Protein AF-A0A5C7LN94-F1 (afdb_monomer_lite)

pLDDT: mean 70.93, std 24.3, range [30.11, 98.56]

Structure (mmCIF, N/CA/C/O backbone):
data_AF-A0A5C7LN94-F1
#
_entry.id   AF-A0A5C7LN94-F1
#
loop_
_atom_site.group_PDB
_atom_site.id
_atom_site.type_symbol
_atom_site.label_atom_id
_atom_site.label_alt_id
_atom_site.label_comp_id
_atom_site.label_asym_id
_atom_site.label_entity_id
_atom_site.label_seq_id
_atom_site.pdbx_PDB_ins_code
_atom_site.Cartn_x
_atom_site.Cartn_y
_atom_site.Cartn_z
_atom_site.occupancy
_atom_site.B_iso_or_equiv
_atom_site.auth_seq_id
_atom_site.auth_comp_id
_atom_site.auth_asym_id
_atom_site.auth_atom_id
_atom_site.pdbx_PDB_model_num
ATOM 1 N N . MET A 1 1 ? -50.371 27.915 -12.290 1.00 46.72 1 MET A N 1
ATOM 2 C CA . MET A 1 1 ? -49.199 27.908 -13.193 1.00 46.72 1 MET A CA 1
ATOM 3 C C . MET A 1 1 ? -49.426 26.823 -14.230 1.00 46.72 1 MET A C 1
ATOM 5 O O . MET A 1 1 ? -49.657 25.684 -13.849 1.00 46.72 1 MET A O 1
ATOM 9 N N . ARG A 1 2 ? -49.561 27.209 -15.504 1.00 43.16 2 ARG A N 1
ATOM 10 C CA . ARG A 1 2 ? -50.061 26.348 -16.588 1.00 43.16 2 ARG A CA 1
ATOM 11 C C . ARG A 1 2 ? -48.926 25.529 -17.209 1.00 43.16 2 ARG A C 1
ATOM 13 O O . ARG A 1 2 ? -47.846 26.056 -17.445 1.00 43.16 2 ARG A O 1
ATOM 20 N N . SER A 1 3 ? -49.229 24.259 -17.457 1.00 49.78 3 SER A N 1
ATOM 21 C CA . SER A 1 3 ? -48.393 23.251 -18.109 1.00 49.78 3 SER A CA 1
ATOM 22 C C . SER A 1 3 ? -48.260 23.532 -19.612 1.00 49.78 3 SER A C 1
ATOM 24 O O . SER A 1 3 ? -49.275 23.689 -20.292 1.00 49.78 3 SER A O 1
ATOM 26 N N . SER A 1 4 ? -47.030 23.603 -20.126 1.00 57.22 4 SER A N 1
ATOM 27 C CA . SER A 1 4 ? -46.724 23.707 -21.559 1.00 57.22 4 SER A CA 1
ATOM 28 C C . SER A 1 4 ? -46.363 22.324 -22.111 1.00 57.22 4 SER A C 1
ATOM 30 O O . SER A 1 4 ? -45.264 21.819 -21.874 1.00 57.22 4 SER A O 1
ATOM 32 N N . GLY A 1 5 ? -47.296 21.699 -22.829 1.00 53.19 5 GLY A N 1
ATOM 33 C CA . GLY A 1 5 ? -47.053 20.458 -23.561 1.00 53.19 5 GLY A CA 1
ATOM 34 C C . GLY A 1 5 ? -46.251 20.729 -24.833 1.00 53.19 5 GLY A C 1
ATOM 35 O O . GLY A 1 5 ? -46.666 21.528 -25.666 1.00 53.19 5 GLY A O 1
ATOM 36 N N . ALA A 1 6 ? -45.103 20.068 -24.978 1.00 59.53 6 ALA A N 1
ATOM 37 C CA . ALA A 1 6 ? -44.321 20.072 -26.208 1.00 59.53 6 ALA A CA 1
ATOM 38 C C . ALA A 1 6 ? -44.832 18.964 -27.143 1.00 59.53 6 ALA A C 1
ATOM 40 O O . ALA A 1 6 ? -44.670 17.772 -26.863 1.00 59.53 6 ALA A O 1
ATOM 41 N N . GLU A 1 7 ? -45.454 19.354 -28.254 1.00 61.50 7 GLU A N 1
ATOM 42 C CA . GLU A 1 7 ? -45.831 18.444 -29.334 1.00 61.50 7 GLU A CA 1
ATOM 43 C C . GLU A 1 7 ? -44.577 17.899 -30.034 1.00 61.50 7 GLU A C 1
ATOM 45 O O . GLU A 1 7 ? -43.758 18.641 -30.578 1.00 61.50 7 GLU A O 1
ATOM 50 N N . ARG A 1 8 ? -44.414 16.570 -30.027 1.00 63.66 8 ARG A N 1
ATOM 51 C CA . ARG A 1 8 ? -43.359 15.883 -30.783 1.00 63.66 8 ARG A CA 1
ATOM 52 C C . ARG A 1 8 ? -43.741 15.820 -32.258 1.00 63.66 8 ARG A C 1
ATOM 54 O O . ARG A 1 8 ? -44.623 15.053 -32.645 1.00 63.66 8 ARG A O 1
ATOM 61 N N . PHE A 1 9 ? -43.018 16.580 -33.071 1.00 72.38 9 PHE A N 1
ATOM 62 C CA . PHE A 1 9 ? -43.106 16.550 -34.526 1.00 72.38 9 PHE A CA 1
ATOM 63 C C . PHE A 1 9 ? -42.707 15.160 -35.049 1.00 72.38 9 PHE A C 1
ATOM 65 O O . PHE A 1 9 ? -41.591 14.691 -34.818 1.00 72.38 9 PHE A O 1
ATOM 72 N N . LYS A 1 10 ? -43.632 14.461 -35.716 1.00 80.12 10 LYS A N 1
ATOM 73 C CA . LYS A 1 10 ? -43.345 13.178 -36.370 1.00 80.12 10 LYS A CA 1
ATOM 74 C C . LYS A 1 10 ? -42.853 13.460 -37.794 1.00 80.12 10 LYS A C 1
ATOM 76 O O . LYS A 1 10 ? -43.585 14.111 -38.536 1.00 80.12 10 LYS A O 1
ATOM 81 N N . PRO A 1 11 ? -41.676 12.951 -38.202 1.00 77.31 11 PRO A N 1
ATOM 82 C CA . PRO A 1 11 ? -41.160 13.174 -39.547 1.00 77.31 11 PRO A CA 1
ATOM 83 C C . PRO A 1 11 ? -42.093 12.570 -40.596 1.00 77.31 11 PRO A C 1
ATOM 85 O O . PRO A 1 11 ? -42.723 11.513 -40.385 1.00 77.31 11 PRO A O 1
ATOM 88 N N . SER A 1 12 ? -42.169 13.267 -41.726 1.00 83.62 12 SER A N 1
ATOM 89 C CA . SER A 1 12 ? -43.050 12.930 -42.839 1.00 83.62 12 SER A CA 1
ATOM 90 C C . SER A 1 12 ? -42.642 11.600 -43.486 1.00 83.62 12 SER A C 1
ATOM 92 O O . SER A 1 12 ? -41.504 11.137 -43.371 1.00 83.62 12 SER A O 1
ATOM 94 N N . ILE A 1 13 ? -43.579 10.952 -44.184 1.00 77.81 13 ILE A N 1
ATOM 95 C CA . ILE A 1 13 ? -43.319 9.684 -44.892 1.00 77.81 13 ILE A CA 1
ATOM 96 C C . ILE A 1 13 ? -42.185 9.840 -45.924 1.00 77.81 13 ILE A C 1
ATOM 98 O O . ILE A 1 13 ? -41.387 8.918 -46.097 1.00 77.81 13 ILE A O 1
ATOM 102 N N . GLY A 1 14 ? -42.057 11.018 -46.546 1.00 83.06 14 GLY A N 1
ATOM 103 C CA . GLY A 1 14 ? -40.981 11.315 -47.494 1.00 83.06 14 GLY A CA 1
ATOM 104 C C . GLY A 1 14 ? -39.588 11.329 -46.855 1.00 83.06 14 GLY A C 1
ATOM 105 O O . GLY A 1 14 ? -38.639 10.809 -47.441 1.00 83.06 14 GLY A O 1
ATOM 106 N N . GLU A 1 15 ? -39.460 11.847 -45.630 1.00 76.31 15 GLU A N 1
ATOM 107 C CA . GLU A 1 15 ? -38.181 11.871 -44.899 1.00 76.31 15 GLU A CA 1
ATOM 108 C C . GLU A 1 15 ? -37.739 10.477 -44.455 1.00 76.31 15 GLU A C 1
ATOM 110 O O . GLU A 1 15 ? -36.555 10.146 -44.552 1.00 76.31 15 GLU A O 1
ATOM 115 N N . ARG A 1 16 ? -38.685 9.613 -44.063 1.00 76.44 16 ARG A N 1
ATOM 116 C CA . ARG A 1 16 ? -38.368 8.221 -43.700 1.00 76.44 16 ARG A CA 1
ATOM 117 C C . ARG A 1 16 ? -37.864 7.408 -44.890 1.00 76.44 16 ARG A C 1
ATOM 119 O O . ARG A 1 16 ? -36.975 6.573 -44.732 1.00 76.44 16 ARG A O 1
ATOM 126 N N . LEU A 1 17 ? -38.398 7.658 -46.086 1.00 76.56 17 LEU A N 1
ATOM 127 C CA . LEU A 1 17 ? -37.967 6.955 -47.296 1.00 76.56 17 LEU A CA 1
ATOM 128 C C . LEU A 1 17 ? -36.568 7.388 -47.755 1.00 76.56 17 LEU A C 1
ATOM 130 O O . LEU A 1 17 ? -35.803 6.544 -48.224 1.00 76.56 17 LEU A O 1
ATOM 134 N N . ARG A 1 18 ? -36.187 8.659 -47.556 1.00 74.56 18 ARG A N 1
ATOM 135 C CA . ARG A 1 18 ? -34.817 9.123 -47.838 1.00 74.56 18 ARG A CA 1
ATOM 136 C C . ARG A 1 18 ? -33.788 8.494 -46.897 1.00 74.56 18 ARG A C 1
ATOM 138 O O . ARG A 1 18 ? -32.809 7.941 -47.397 1.00 74.56 18 ARG A O 1
ATOM 145 N N . GLN A 1 19 ? -34.054 8.464 -45.588 1.00 74.69 19 GLN A N 1
ATOM 146 C CA . GLN A 1 19 ? -33.155 7.834 -44.604 1.00 74.69 19 GLN A CA 1
ATOM 147 C C . GLN A 1 19 ? -32.944 6.333 -44.870 1.00 74.69 19 GLN A C 1
ATOM 149 O O . GLN A 1 19 ? -31.823 5.839 -44.795 1.00 74.69 19 GLN A O 1
ATOM 154 N N . SER A 1 20 ? -33.985 5.606 -45.295 1.00 70.50 20 SER A N 1
ATOM 155 C CA . SER A 1 20 ? -33.859 4.174 -45.613 1.00 70.50 20 SER A CA 1
ATOM 156 C C . SER A 1 20 ? -32.981 3.882 -46.843 1.00 70.50 20 SER A C 1
ATOM 158 O O . SER A 1 20 ? -32.392 2.800 -46.940 1.00 70.50 20 SER A O 1
ATOM 160 N N . SER A 1 21 ? -32.876 4.824 -47.786 1.00 70.50 21 SER A N 1
ATOM 161 C CA . SER A 1 21 ? -32.065 4.642 -48.997 1.00 70.50 21 SER A CA 1
ATOM 162 C C . SER A 1 21 ? -30.563 4.837 -48.751 1.00 70.50 21 SER A C 1
ATOM 164 O O . SER A 1 21 ? -29.752 4.164 -49.393 1.00 70.50 21 SER A O 1
ATOM 166 N N . GLU A 1 22 ? -30.189 5.684 -47.787 1.00 71.06 22 GLU A N 1
ATOM 167 C CA . GLU A 1 22 ? -28.787 5.910 -47.414 1.00 71.06 22 GLU A CA 1
ATOM 168 C C . GLU A 1 22 ? -28.226 4.751 -46.579 1.00 71.06 22 GLU A C 1
ATOM 170 O O . GLU A 1 22 ? -27.127 4.267 -46.861 1.00 71.06 22 GLU A O 1
ATOM 175 N N . ASP A 1 23 ? -29.022 4.189 -45.664 1.00 65.94 23 ASP A N 1
ATOM 176 C CA . ASP A 1 23 ? -28.606 3.041 -44.842 1.00 65.94 23 ASP A CA 1
ATOM 177 C C . ASP A 1 23 ? -28.318 1.772 -45.664 1.00 65.94 23 ASP A C 1
ATOM 179 O O . ASP A 1 23 ? -27.468 0.952 -45.299 1.00 65.94 23 ASP A O 1
ATOM 183 N N . LYS A 1 24 ? -28.975 1.603 -46.820 1.00 64.69 24 LYS A N 1
ATOM 184 C CA . LYS A 1 24 ? -28.704 0.474 -47.724 1.00 64.69 24 LYS A CA 1
ATOM 185 C C . LYS A 1 24 ? -27.389 0.611 -48.494 1.00 64.69 24 LYS A C 1
ATOM 187 O O . LYS A 1 24 ? -26.825 -0.416 -48.867 1.00 64.69 24 LYS A O 1
ATOM 192 N N . LYS A 1 25 ? -26.861 1.825 -48.698 1.00 66.19 25 LYS A N 1
ATOM 193 C CA . LYS A 1 25 ? -25.550 2.024 -49.348 1.00 66.19 25 LYS A CA 1
ATOM 194 C C . LYS A 1 25 ? -24.371 1.691 -48.428 1.00 66.19 25 LYS A C 1
ATOM 196 O O . LYS A 1 25 ? -23.327 1.284 -48.925 1.00 66.19 25 LYS A O 1
ATOM 201 N N . LEU A 1 26 ? -24.542 1.783 -47.108 1.00 60.44 26 LEU A N 1
ATOM 202 C CA . LEU A 1 26 ? -23.481 1.502 -46.131 1.00 60.44 26 LEU A CA 1
ATOM 203 C C . LEU A 1 26 ? -23.303 0.007 -45.801 1.00 60.44 26 LEU A C 1
ATOM 205 O O . LEU A 1 26 ? -22.263 -0.382 -45.277 1.00 60.44 26 LEU A O 1
ATOM 209 N N . ARG A 1 27 ? -24.265 -0.863 -46.142 1.00 57.00 27 ARG A N 1
ATOM 210 C CA . ARG A 1 27 ? -24.206 -2.318 -45.869 1.00 57.00 27 ARG A CA 1
ATOM 211 C C . ARG A 1 27 ? -23.702 -3.167 -47.046 1.00 57.00 27 ARG A C 1
ATOM 213 O O . ARG A 1 27 ? -24.072 -4.333 -47.184 1.00 57.00 27 ARG A O 1
ATOM 220 N N . GLY A 1 28 ? -22.842 -2.602 -47.890 1.00 45.75 28 GLY A N 1
ATOM 221 C CA . GLY A 1 28 ? -22.163 -3.338 -48.955 1.00 45.75 28 GLY A CA 1
ATOM 222 C C . GLY A 1 28 ? -21.176 -4.385 -48.416 1.00 45.75 28 GLY A C 1
ATOM 223 O O . GLY A 1 28 ? -20.168 -4.045 -47.810 1.00 45.75 28 GLY A O 1
ATOM 224 N N . SER A 1 29 ? -21.464 -5.661 -48.692 1.00 56.50 29 SER A N 1
ATOM 225 C CA . SER A 1 29 ? -20.524 -6.793 -48.795 1.00 56.50 29 SER A CA 1
ATOM 226 C C . SER A 1 29 ? -19.520 -7.038 -47.656 1.00 56.50 29 SER A C 1
ATOM 228 O O . SER A 1 29 ? -18.319 -6.824 -47.800 1.00 56.50 29 SER A O 1
ATOM 230 N N . ARG A 1 30 ? -19.972 -7.715 -46.594 1.00 49.22 30 ARG A N 1
ATOM 231 C CA . ARG A 1 30 ? -19.133 -8.687 -45.865 1.00 49.22 30 ARG A CA 1
ATOM 232 C C . ARG A 1 30 ? -19.767 -10.073 -45.970 1.00 49.22 30 ARG A C 1
ATOM 234 O O . ARG A 1 30 ? -20.621 -10.438 -45.171 1.00 49.22 30 ARG A O 1
ATOM 241 N N . ARG A 1 31 ? -19.369 -10.843 -46.988 1.00 58.38 31 ARG A N 1
ATOM 242 C CA . ARG A 1 31 ? -19.582 -12.300 -46.999 1.00 58.38 31 ARG A CA 1
ATOM 243 C C . ARG A 1 31 ? -18.531 -12.935 -46.078 1.00 58.38 31 ARG A C 1
ATOM 245 O O . ARG A 1 31 ? -17.348 -12.680 -46.303 1.00 58.38 31 ARG A O 1
ATOM 252 N N . PRO A 1 32 ? -18.913 -13.743 -45.076 1.00 49.62 32 PRO A N 1
ATOM 253 C CA . PRO A 1 32 ? -17.945 -14.461 -44.256 1.00 49.62 32 PRO A CA 1
ATOM 254 C C . PRO A 1 32 ? -17.255 -15.538 -45.106 1.00 49.62 32 PRO A C 1
ATOM 256 O O . PRO A 1 32 ? -17.918 -16.348 -45.761 1.00 49.62 32 PRO A O 1
ATOM 259 N N . LYS A 1 33 ? -15.918 -15.525 -45.135 1.00 53.62 33 LYS A N 1
ATOM 260 C CA . LYS A 1 33 ? -15.123 -16.620 -45.705 1.00 53.62 33 LYS A CA 1
ATOM 261 C C . LYS A 1 33 ? -15.314 -17.851 -44.812 1.00 53.62 33 LYS A C 1
ATOM 263 O O . LYS A 1 33 ? -15.130 -17.763 -43.606 1.00 53.62 33 LYS A O 1
ATOM 268 N N . LYS A 1 34 ? -15.694 -18.988 -45.405 1.00 55.34 34 LYS A N 1
ATOM 269 C CA . LYS A 1 34 ? -15.657 -20.297 -44.739 1.00 55.34 34 LYS A CA 1
ATOM 270 C C . LYS A 1 34 ? -14.193 -20.681 -44.530 1.00 55.34 34 LYS A C 1
ATOM 272 O O . LYS A 1 34 ? -13.522 -21.043 -45.495 1.00 55.34 34 LYS A O 1
ATOM 277 N N . GLU A 1 35 ? -13.710 -20.574 -43.300 1.00 55.50 35 GLU A N 1
ATOM 278 C CA . GLU A 1 35 ? -12.424 -21.141 -42.901 1.00 55.50 35 GLU A CA 1
ATOM 279 C C . GLU A 1 35 ? 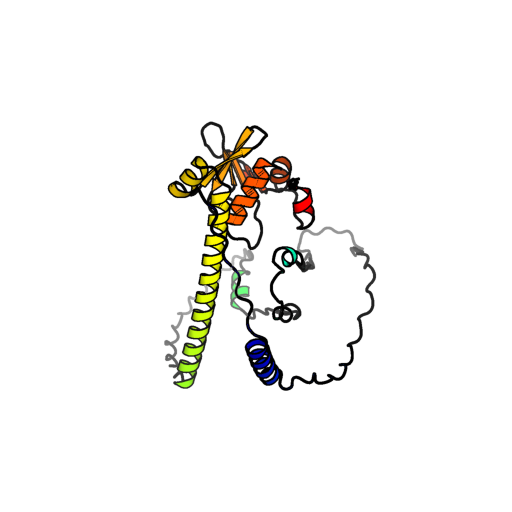-12.538 -22.661 -42.757 1.00 55.50 35 GLU A C 1
ATOM 281 O O . GLU A 1 35 ? -13.549 -23.210 -42.314 1.00 55.50 35 GLU A O 1
ATOM 286 N N . LYS A 1 36 ? -11.503 -23.339 -43.247 1.00 60.31 36 LYS A N 1
ATOM 287 C CA . LYS A 1 36 ? -11.358 -24.793 -43.276 1.00 60.31 36 LYS A CA 1
ATOM 288 C C . LYS A 1 36 ? -10.904 -25.242 -41.877 1.00 60.31 36 LYS A C 1
ATOM 290 O O . LYS A 1 36 ? -9.976 -24.624 -41.365 1.00 60.31 36 LYS A O 1
ATOM 295 N N . PRO A 1 37 ? -11.514 -26.267 -41.257 1.00 53.03 37 PRO A N 1
ATOM 296 C CA . PRO A 1 37 ? -11.158 -26.662 -39.899 1.00 53.03 37 PRO A CA 1
ATOM 297 C C . PRO A 1 37 ? -9.725 -27.203 -39.847 1.00 53.03 37 PRO A C 1
ATOM 299 O O . PRO A 1 37 ? -9.354 -28.097 -40.612 1.00 53.03 37 PRO A O 1
ATOM 302 N N . GLU A 1 38 ? -8.935 -26.615 -38.956 1.00 69.44 38 GLU A N 1
ATOM 303 C CA . GLU A 1 38 ? -7.558 -26.987 -38.648 1.00 69.44 38 GLU A CA 1
ATOM 304 C C . GLU A 1 38 ? -7.535 -28.296 -37.827 1.00 69.44 38 GLU A C 1
ATOM 306 O O . GLU A 1 38 ? -8.394 -28.488 -36.959 1.00 69.44 38 GLU A O 1
ATOM 311 N N . PRO A 1 39 ? -6.621 -29.244 -38.113 1.00 55.84 39 PRO A N 1
ATOM 312 C CA . PRO A 1 39 ? -6.579 -30.528 -37.419 1.00 55.84 39 PRO A CA 1
ATOM 313 C C . PRO A 1 39 ? -6.138 -30.355 -35.960 1.00 55.84 39 PRO A C 1
ATOM 315 O O . PRO A 1 39 ? -5.110 -29.743 -35.678 1.00 55.84 39 PRO A O 1
ATOM 318 N N . GLN A 1 40 ? -6.909 -30.928 -35.031 1.00 60.81 40 GLN A N 1
ATOM 319 C CA . GLN A 1 40 ? -6.589 -30.882 -33.604 1.00 60.81 40 GLN A CA 1
ATOM 320 C C . GLN A 1 40 ? -5.319 -31.694 -33.288 1.00 60.81 40 GLN A C 1
ATOM 322 O O . GLN A 1 40 ? -5.197 -32.832 -33.755 1.00 60.81 40 GLN A O 1
ATOM 327 N N . PRO A 1 41 ? -4.392 -31.157 -32.474 1.00 63.75 41 PRO A N 1
ATOM 328 C CA . PRO A 1 41 ? -3.248 -31.915 -31.985 1.00 63.75 41 PRO A CA 1
ATOM 329 C C . PRO A 1 41 ? -3.683 -32.992 -30.971 1.00 63.75 41 PRO A C 1
ATOM 331 O O . PRO A 1 41 ? -4.700 -32.834 -30.290 1.00 63.75 41 PRO A O 1
ATOM 334 N N . PRO A 1 42 ? -2.922 -34.097 -30.856 1.00 52.88 42 PRO A N 1
ATOM 335 C CA . PRO A 1 42 ? -3.274 -35.219 -29.993 1.00 52.88 42 PRO A CA 1
ATOM 336 C C . PRO A 1 42 ? -3.280 -34.808 -28.517 1.00 52.88 42 PRO A C 1
ATOM 338 O O . PRO A 1 42 ? -2.330 -34.197 -28.024 1.00 52.88 42 PRO A O 1
ATOM 341 N N . GLN A 1 43 ? -4.345 -35.175 -27.801 1.00 59.53 43 GLN A N 1
ATOM 342 C CA . GLN A 1 43 ? -4.430 -34.959 -26.358 1.00 59.53 43 GLN A CA 1
ATOM 343 C C . GLN A 1 43 ? -3.450 -35.882 -25.609 1.00 59.53 43 GLN A C 1
ATOM 345 O O . GLN A 1 43 ? -3.386 -37.075 -25.922 1.00 59.53 43 GLN A O 1
ATOM 350 N N . PRO A 1 44 ? -2.695 -35.376 -24.616 1.00 48.94 44 PRO A N 1
ATOM 351 C CA . PRO A 1 44 ? -1.831 -36.210 -23.790 1.00 48.94 44 PRO A CA 1
ATOM 352 C C . PRO A 1 44 ? -2.648 -37.078 -22.822 1.00 48.94 44 PRO A C 1
ATOM 354 O O . PRO A 1 44 ? -3.660 -36.649 -22.268 1.00 48.94 44 PRO A O 1
ATOM 357 N N . ALA A 1 45 ? -2.180 -38.310 -22.619 1.00 49.94 45 ALA A N 1
ATOM 358 C CA . ALA A 1 45 ? -2.802 -39.296 -21.740 1.00 49.94 45 ALA A CA 1
ATOM 359 C C . ALA A 1 45 ? -2.812 -38.846 -20.260 1.00 49.94 45 ALA A C 1
ATOM 361 O O . ALA A 1 45 ? -1.883 -38.162 -19.820 1.00 49.94 45 ALA A O 1
ATOM 362 N N . PRO A 1 46 ? -3.822 -39.256 -19.467 1.00 43.09 46 PRO A N 1
ATOM 363 C CA . PRO A 1 46 ? -3.913 -38.893 -18.057 1.00 43.09 46 PRO A CA 1
ATOM 364 C C . PRO A 1 46 ? -2.805 -39.569 -17.239 1.00 43.09 46 PRO A C 1
ATOM 366 O O . PRO A 1 46 ? -2.694 -40.795 -17.198 1.00 43.09 46 PRO A O 1
ATOM 369 N N . ILE A 1 47 ? -1.994 -38.759 -16.558 1.00 47.00 47 ILE A N 1
ATOM 370 C CA . ILE A 1 47 ? -0.993 -39.221 -15.593 1.00 47.00 47 ILE A CA 1
ATOM 371 C C . ILE A 1 47 ? -1.708 -39.418 -14.249 1.00 47.00 47 ILE A C 1
ATOM 373 O O . ILE A 1 47 ? -2.199 -38.459 -13.655 1.00 47.00 47 ILE A O 1
ATOM 377 N N . GLY A 1 48 ? -1.803 -40.670 -13.794 1.00 48.22 48 GLY A N 1
ATOM 378 C CA . GLY A 1 48 ? -2.305 -41.019 -12.462 1.00 48.22 48 GLY A CA 1
ATOM 379 C C . GLY A 1 48 ? -1.348 -40.597 -11.332 1.00 48.22 48 GLY A C 1
ATOM 380 O O . GLY A 1 48 ? -0.208 -40.214 -11.596 1.00 48.22 48 GLY A O 1
ATOM 381 N N . PRO A 1 49 ? -1.789 -40.652 -10.062 1.00 37.06 49 PRO A N 1
ATOM 382 C CA . PRO A 1 49 ? -1.018 -40.140 -8.932 1.00 37.06 49 PRO A CA 1
ATOM 383 C C . PRO A 1 49 ? 0.249 -40.969 -8.671 1.00 37.06 49 PRO A C 1
ATOM 385 O O . PRO A 1 49 ? 0.184 -42.167 -8.399 1.00 37.06 49 PRO A O 1
ATOM 388 N N . THR A 1 50 ? 1.409 -40.311 -8.708 1.00 36.38 50 THR A N 1
ATOM 389 C CA . THR A 1 50 ? 2.700 -40.913 -8.352 1.00 36.38 50 THR A CA 1
ATOM 390 C C . THR A 1 50 ? 2.872 -40.942 -6.831 1.00 36.38 50 THR A C 1
ATOM 392 O O . THR A 1 50 ? 2.961 -39.899 -6.185 1.00 36.38 50 THR A O 1
ATOM 395 N N . LEU A 1 51 ? 2.954 -42.148 -6.264 1.00 33.41 51 LEU A N 1
ATOM 396 C CA . LEU A 1 51 ? 3.374 -42.407 -4.884 1.00 33.41 51 LEU A CA 1
ATOM 397 C C . LEU A 1 51 ? 4.855 -42.044 -4.695 1.00 33.41 51 LEU A C 1
ATOM 399 O O . LEU A 1 51 ? 5.720 -42.494 -5.445 1.00 33.41 51 LEU A O 1
ATOM 403 N N . VAL A 1 52 ? 5.151 -41.255 -3.662 1.00 33.97 52 VAL A N 1
ATOM 404 C CA . VAL A 1 52 ? 6.521 -40.952 -3.227 1.00 33.97 52 VAL A CA 1
ATOM 405 C C . VAL A 1 52 ? 6.984 -42.059 -2.279 1.00 33.97 52 VAL A C 1
ATOM 407 O O . VAL A 1 52 ? 6.520 -42.135 -1.145 1.00 33.97 52 VAL A O 1
ATOM 410 N N . SER A 1 53 ? 7.911 -42.910 -2.722 1.00 31.75 53 SER A N 1
ATOM 411 C CA . SER A 1 53 ? 8.653 -43.819 -1.841 1.00 31.75 53 SER A CA 1
ATOM 412 C C . SER A 1 53 ? 10.024 -43.227 -1.520 1.00 31.75 53 SER A C 1
ATOM 414 O O . SER A 1 53 ? 10.825 -42.979 -2.423 1.00 31.75 53 SER A O 1
ATOM 416 N N . ILE A 1 54 ? 10.312 -43.026 -0.235 1.00 34.84 54 ILE A N 1
ATOM 417 C CA . ILE A 1 54 ? 11.652 -42.685 0.251 1.00 34.84 54 ILE A CA 1
ATOM 418 C C . ILE A 1 54 ? 12.364 -44.002 0.564 1.00 34.84 54 ILE A C 1
ATOM 420 O O . ILE A 1 54 ? 12.024 -44.673 1.533 1.00 34.84 54 ILE A O 1
ATOM 424 N N . THR A 1 55 ? 13.348 -44.382 -0.246 1.00 34.06 55 THR A N 1
ATOM 425 C CA . THR A 1 55 ? 14.264 -45.491 0.060 1.00 34.06 55 THR A CA 1
ATOM 426 C C . THR A 1 55 ? 15.627 -44.934 0.443 1.00 34.06 55 THR A C 1
ATOM 428 O O . THR A 1 55 ? 16.314 -44.338 -0.387 1.00 34.06 55 THR A O 1
ATOM 431 N N . THR A 1 56 ? 16.036 -45.147 1.691 1.00 41.41 56 THR A N 1
ATOM 432 C CA . THR A 1 56 ? 17.420 -44.966 2.138 1.00 41.41 56 THR A CA 1
ATOM 433 C C . THR A 1 56 ? 18.139 -46.307 2.044 1.00 41.41 56 THR A C 1
ATOM 435 O O . THR A 1 56 ? 17.894 -47.196 2.855 1.00 41.41 56 THR A O 1
ATOM 438 N N . ASN A 1 57 ? 19.027 -46.461 1.062 1.00 37.28 57 ASN A N 1
ATOM 439 C CA . ASN A 1 57 ? 19.941 -47.598 1.021 1.00 37.28 57 ASN A CA 1
ATOM 440 C C . ASN A 1 57 ? 21.133 -47.299 1.933 1.00 37.28 57 ASN A C 1
ATOM 442 O O . ASN A 1 57 ? 21.967 -46.462 1.591 1.00 37.28 57 ASN A O 1
ATOM 446 N N . ASN A 1 58 ? 21.220 -47.983 3.072 1.00 40.88 58 ASN A N 1
ATOM 447 C CA . ASN A 1 58 ? 22.480 -48.133 3.791 1.00 40.88 58 ASN A CA 1
ATOM 448 C C . ASN A 1 58 ? 22.511 -49.504 4.492 1.00 40.88 58 ASN A C 1
ATOM 450 O O . ASN A 1 58 ? 21.817 -49.660 5.496 1.00 40.88 58 ASN A O 1
ATOM 454 N N . PRO A 1 59 ? 23.242 -50.508 3.969 1.00 45.28 59 PRO A N 1
ATOM 455 C CA . PRO A 1 59 ? 23.340 -51.804 4.626 1.00 45.28 59 PRO A CA 1
ATOM 456 C C . PRO A 1 59 ? 24.433 -51.895 5.701 1.00 45.28 59 PRO A C 1
ATOM 458 O O . PRO A 1 59 ? 24.419 -52.875 6.432 1.00 45.28 59 PRO A O 1
ATOM 461 N N . ASP A 1 60 ? 25.310 -50.901 5.890 1.00 39.62 60 ASP A N 1
ATOM 462 C CA . ASP A 1 60 ? 26.421 -51.033 6.846 1.00 39.62 60 ASP A CA 1
ATOM 463 C C . ASP A 1 60 ? 26.464 -49.891 7.872 1.00 39.62 60 ASP A C 1
ATOM 465 O O . ASP A 1 60 ? 26.780 -48.732 7.591 1.00 39.62 60 ASP A O 1
ATOM 469 N N . GLY A 1 61 ? 26.117 -50.245 9.111 1.00 44.16 61 GLY A N 1
ATOM 470 C CA . GLY A 1 61 ? 26.031 -49.355 10.263 1.00 44.16 61 GLY A CA 1
ATOM 471 C C . GLY A 1 61 ? 27.387 -48.968 10.851 1.00 44.16 61 GLY A C 1
ATOM 472 O O . GLY A 1 61 ? 27.745 -49.437 11.926 1.00 44.16 61 GLY A O 1
ATOM 473 N N . PHE A 1 62 ? 28.099 -48.040 10.209 1.00 37.59 62 PHE A N 1
ATOM 474 C CA . PHE A 1 62 ? 29.207 -47.318 10.843 1.00 37.59 62 PHE A CA 1
ATOM 475 C C . PHE A 1 62 ? 29.095 -45.806 10.621 1.00 37.59 62 PHE A C 1
ATOM 477 O O . PHE A 1 62 ? 29.299 -45.288 9.525 1.00 37.59 62 PHE A O 1
ATOM 484 N N . PHE A 1 63 ? 28.798 -45.084 11.704 1.00 41.06 63 PHE A N 1
ATOM 485 C CA . PHE A 1 63 ? 28.840 -43.624 11.755 1.00 41.06 63 PHE A CA 1
ATOM 486 C C . PHE A 1 63 ? 30.290 -43.135 11.627 1.00 41.06 63 PHE A C 1
ATOM 488 O O . PHE A 1 63 ? 31.103 -43.327 12.531 1.00 41.06 63 PHE A O 1
ATOM 495 N N . ARG A 1 64 ? 30.606 -42.442 10.528 1.00 39.94 64 ARG A N 1
ATOM 496 C CA . ARG A 1 64 ? 31.734 -41.502 10.462 1.00 39.94 64 ARG A CA 1
ATOM 497 C C . ARG A 1 64 ? 31.189 -40.073 10.363 1.00 39.94 64 ARG A C 1
ATOM 499 O O . ARG A 1 64 ? 30.284 -39.840 9.563 1.00 39.94 64 ARG A O 1
ATOM 506 N N . PRO A 1 65 ? 31.725 -39.104 11.125 1.00 41.88 65 PRO A N 1
ATOM 507 C CA . PRO A 1 65 ? 31.350 -37.708 10.980 1.00 41.88 65 PRO A CA 1
ATOM 508 C C . PRO A 1 65 ? 32.156 -37.110 9.822 1.00 41.88 65 PRO A C 1
ATOM 510 O O . PRO A 1 65 ? 33.336 -36.802 9.964 1.00 41.88 65 PRO A O 1
ATOM 513 N N . GLY A 1 66 ? 31.536 -36.984 8.652 1.00 37.28 66 GLY A N 1
ATOM 514 C CA . GLY A 1 66 ? 32.154 -36.295 7.521 1.00 37.28 66 GLY A CA 1
ATOM 515 C C . GLY A 1 66 ? 31.404 -36.488 6.210 1.00 37.28 66 GLY A C 1
ATOM 516 O O . GLY A 1 66 ? 31.460 -37.560 5.623 1.00 37.28 66 GLY A O 1
ATOM 517 N N . GLY A 1 67 ? 30.745 -35.423 5.744 1.00 46.75 67 GLY A N 1
ATOM 518 C CA . GLY A 1 67 ? 30.451 -35.201 4.324 1.00 46.75 67 GLY A CA 1
ATOM 519 C C . GLY A 1 67 ? 29.404 -36.109 3.671 1.00 46.75 67 GLY A C 1
ATOM 520 O O . GLY A 1 67 ? 29.726 -36.846 2.746 1.00 46.75 67 GLY A O 1
ATOM 521 N N . GLY A 1 68 ? 28.135 -36.004 4.076 1.00 33.22 68 GLY A N 1
ATOM 522 C CA . GLY A 1 68 ? 27.007 -36.519 3.291 1.00 33.22 68 GLY A CA 1
ATOM 523 C C . GLY A 1 68 ? 26.362 -35.407 2.459 1.00 33.22 68 GLY A C 1
ATOM 524 O O . GLY A 1 68 ? 25.801 -34.470 3.020 1.00 33.22 68 GLY A O 1
ATOM 525 N N . ILE A 1 69 ? 26.425 -35.498 1.127 1.00 38.00 69 ILE A N 1
ATOM 526 C CA . ILE A 1 69 ? 25.726 -34.574 0.219 1.00 38.00 69 ILE A CA 1
ATOM 527 C C . ILE A 1 69 ? 24.228 -34.910 0.228 1.00 38.00 69 ILE A C 1
ATOM 529 O O . ILE A 1 69 ? 23.807 -35.922 -0.334 1.00 38.00 69 ILE A O 1
ATOM 533 N N . ILE A 1 70 ? 23.409 -34.043 0.826 1.00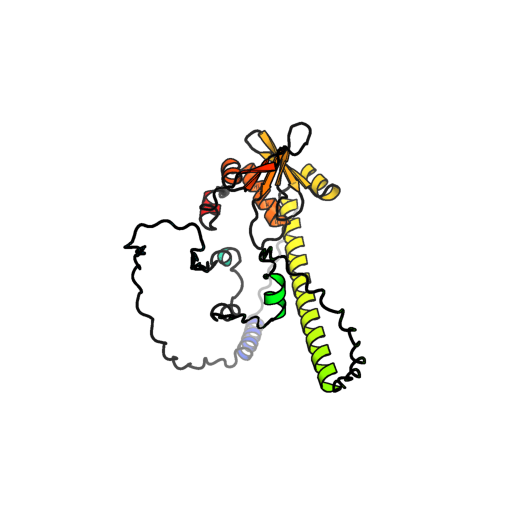 36.50 70 ILE A N 1
ATOM 534 C CA . ILE A 1 70 ? 21.947 -34.104 0.714 1.00 36.50 70 ILE A CA 1
ATOM 535 C C . ILE A 1 70 ? 21.552 -33.469 -0.625 1.00 36.50 70 ILE A C 1
ATOM 537 O O . ILE A 1 70 ? 21.653 -32.257 -0.805 1.00 36.50 70 ILE A O 1
ATOM 541 N N . ARG A 1 71 ? 21.084 -34.275 -1.585 1.00 33.03 71 ARG A N 1
ATOM 542 C CA . ARG A 1 71 ? 20.443 -33.759 -2.805 1.00 33.03 71 ARG A CA 1
ATOM 543 C C . ARG A 1 71 ? 18.964 -33.497 -2.531 1.00 33.03 71 ARG A C 1
ATOM 545 O O . ARG A 1 71 ? 18.160 -34.424 -2.544 1.00 33.03 71 ARG A O 1
ATOM 552 N N . ILE A 1 72 ? 18.605 -32.233 -2.330 1.00 33.22 72 ILE A N 1
ATOM 553 C CA . ILE A 1 72 ? 17.208 -31.785 -2.312 1.00 33.22 72 ILE A CA 1
ATOM 554 C C . ILE A 1 72 ? 16.795 -31.492 -3.758 1.00 33.22 72 ILE A C 1
ATOM 556 O O . ILE A 1 72 ? 17.390 -30.640 -4.413 1.00 33.22 72 ILE A O 1
ATOM 560 N N . ARG A 1 73 ? 15.783 -32.198 -4.273 1.00 30.11 73 ARG A N 1
ATOM 561 C CA . ARG A 1 73 ? 15.079 -31.794 -5.498 1.00 30.11 73 ARG A CA 1
ATOM 562 C C . ARG A 1 73 ? 13.891 -30.930 -5.090 1.00 30.11 73 ARG A C 1
ATOM 564 O O . ARG A 1 73 ? 12.950 -31.437 -4.489 1.00 30.11 73 ARG A O 1
ATOM 571 N N . THR A 1 74 ? 13.928 -29.643 -5.408 1.00 32.50 74 THR A N 1
ATOM 572 C CA . THR A 1 74 ? 12.762 -28.761 -5.314 1.00 32.50 74 THR A CA 1
ATOM 573 C C . THR A 1 74 ? 11.946 -28.866 -6.599 1.00 32.50 74 THR A C 1
ATOM 575 O O . THR A 1 74 ? 12.460 -28.648 -7.693 1.00 32.50 74 THR A O 1
ATOM 578 N N . ALA A 1 75 ? 10.667 -29.217 -6.470 1.00 30.75 75 ALA A N 1
ATOM 579 C CA . ALA A 1 75 ? 9.689 -29.081 -7.541 1.00 30.75 75 ALA A CA 1
ATOM 580 C C . ALA A 1 75 ? 8.959 -27.745 -7.358 1.00 30.75 75 ALA A C 1
ATOM 582 O O . ALA A 1 75 ? 8.308 -27.525 -6.336 1.00 30.75 75 ALA A O 1
ATOM 583 N N . THR A 1 76 ? 9.078 -26.848 -8.333 1.00 32.53 76 THR A N 1
ATOM 584 C CA . THR A 1 76 ? 8.321 -25.591 -8.359 1.00 32.53 76 THR A CA 1
ATOM 585 C C . THR A 1 76 ? 6.958 -25.860 -8.985 1.00 32.53 76 THR A C 1
ATOM 587 O O . THR A 1 76 ? 6.876 -26.255 -10.145 1.00 32.53 76 THR A O 1
ATOM 590 N N . THR A 1 77 ? 5.883 -25.653 -8.223 1.00 33.09 77 THR A N 1
ATOM 591 C CA . THR A 1 77 ? 4.511 -25.683 -8.752 1.00 33.09 77 THR A CA 1
ATOM 592 C C . THR A 1 77 ? 4.156 -24.273 -9.219 1.00 33.09 77 THR A C 1
ATOM 594 O O . THR A 1 77 ? 4.144 -23.347 -8.409 1.00 33.09 77 THR A O 1
ATOM 597 N N . ALA A 1 78 ? 3.914 -24.090 -10.518 1.00 33.22 78 ALA A N 1
ATOM 598 C CA . ALA A 1 78 ? 3.376 -22.844 -11.056 1.00 33.22 78 ALA A CA 1
ATOM 599 C C . ALA A 1 78 ? 1.871 -22.777 -10.752 1.00 33.22 78 ALA A C 1
ATOM 601 O O . ALA A 1 78 ? 1.128 -23.698 -11.087 1.00 33.22 78 ALA A O 1
ATOM 602 N N . TYR A 1 79 ? 1.430 -21.703 -10.095 1.00 34.06 79 TYR A N 1
ATOM 603 C CA . TYR A 1 79 ? 0.016 -21.426 -9.853 1.00 34.06 79 TYR A CA 1
ATOM 604 C C . TYR A 1 79 ? -0.512 -20.499 -10.949 1.00 34.06 79 TYR A C 1
ATOM 606 O O . TYR A 1 79 ? -0.060 -19.362 -11.081 1.00 34.06 79 TYR A O 1
ATOM 614 N N . ASN A 1 80 ? -1.490 -20.981 -11.714 1.00 40.84 80 ASN A N 1
ATOM 615 C CA . ASN A 1 80 ? -2.239 -20.178 -12.675 1.00 40.84 80 ASN A CA 1
ATOM 616 C C . ASN A 1 80 ? -3.309 -19.375 -11.914 1.00 40.84 80 ASN A C 1
ATOM 618 O O . ASN A 1 80 ? -4.127 -19.954 -11.202 1.00 40.84 80 ASN A O 1
ATOM 622 N N . ASN A 1 81 ? -3.301 -18.046 -12.040 1.00 38.97 81 ASN A N 1
ATOM 623 C CA . ASN A 1 81 ? -4.229 -17.145 -11.350 1.00 38.97 81 ASN A CA 1
ATOM 624 C C . ASN A 1 81 ? -5.356 -16.706 -12.304 1.00 38.97 81 ASN A C 1
ATOM 626 O O . ASN A 1 81 ? -5.130 -15.882 -13.186 1.00 38.97 81 ASN A O 1
ATOM 630 N N . THR A 1 82 ? -6.559 -17.272 -12.155 1.00 44.59 82 THR A N 1
ATOM 631 C CA . THR A 1 82 ? -7.659 -17.138 -13.138 1.00 44.59 82 THR A CA 1
ATOM 632 C C . THR A 1 82 ? -8.814 -16.217 -12.710 1.00 44.59 82 THR A C 1
ATOM 634 O O . THR A 1 82 ? -9.798 -16.116 -13.435 1.00 44.59 82 THR A O 1
ATOM 637 N N . VAL A 1 83 ? -8.764 -15.537 -11.557 1.00 40.12 83 VAL A N 1
ATOM 638 C CA . VAL A 1 83 ? -10.007 -14.978 -10.961 1.00 40.12 83 VAL A CA 1
ATOM 639 C C . VAL A 1 83 ? -10.128 -13.447 -11.001 1.00 40.12 83 VAL A C 1
ATOM 641 O O . VAL A 1 83 ? -11.229 -12.924 -10.851 1.00 40.12 83 VAL A O 1
ATOM 644 N N . TRP A 1 84 ? -9.083 -12.701 -11.376 1.00 36.16 84 TRP A N 1
ATOM 645 C CA . TRP A 1 84 ? -9.242 -11.256 -11.655 1.00 36.16 84 TRP A CA 1
ATOM 646 C C . TRP A 1 84 ? -10.100 -10.961 -12.906 1.00 36.16 84 TRP A C 1
ATOM 648 O O . TRP A 1 84 ? -10.460 -9.819 -13.174 1.00 36.16 84 TRP A O 1
ATOM 658 N N . TYR A 1 85 ? -10.479 -11.998 -13.656 1.00 38.47 85 TYR A N 1
ATOM 659 C CA . TYR A 1 85 ? -11.235 -11.902 -14.902 1.00 38.47 85 TYR A CA 1
ATOM 660 C C . TYR A 1 85 ? -12.726 -11.556 -14.714 1.00 38.47 85 TYR A C 1
ATOM 662 O O . TYR A 1 85 ? -13.379 -11.134 -15.664 1.00 38.47 85 TYR A O 1
ATOM 670 N N . GLN A 1 86 ? -13.289 -11.700 -13.506 1.00 36.97 86 GLN A N 1
ATOM 671 C CA . GLN A 1 86 ? -14.734 -11.513 -13.290 1.00 36.97 86 GLN A CA 1
ATOM 672 C C . GLN A 1 86 ? -15.161 -10.098 -12.869 1.00 36.97 86 GLN A C 1
ATOM 674 O O . GLN A 1 86 ? -16.353 -9.805 -12.902 1.00 36.97 86 GLN A O 1
ATOM 679 N N . TRP A 1 87 ? -14.234 -9.195 -12.533 1.00 37.00 87 TRP A N 1
ATOM 680 C CA . TRP A 1 87 ? -14.583 -7.826 -12.112 1.00 37.00 87 TRP A CA 1
ATOM 681 C C . TRP A 1 87 ? -14.603 -6.783 -13.246 1.00 37.00 87 TRP A C 1
ATOM 683 O O . TRP A 1 87 ? -15.044 -5.659 -13.019 1.00 37.00 87 TRP A O 1
ATOM 693 N N . THR A 1 88 ? -14.170 -7.117 -14.471 1.00 42.34 88 THR A N 1
ATOM 694 C CA . THR A 1 88 ? -13.995 -6.124 -15.559 1.00 42.34 88 THR A CA 1
ATOM 695 C C . THR A 1 88 ? -14.588 -6.496 -16.927 1.00 42.34 88 THR A C 1
ATOM 697 O O . THR A 1 88 ? -14.287 -5.830 -17.918 1.00 42.34 88 THR A O 1
ATOM 700 N N . GLN A 1 89 ? -15.496 -7.473 -17.033 1.00 36.59 89 GLN A N 1
ATOM 701 C CA . GLN A 1 89 ? -16.141 -7.788 -18.319 1.00 36.59 89 GLN A CA 1
ATOM 702 C C . GLN A 1 89 ? -17.437 -7.004 -18.596 1.00 36.59 89 GLN A C 1
ATOM 704 O O . GLN A 1 89 ? -18.542 -7.517 -18.463 1.00 36.59 89 GLN A O 1
ATOM 709 N N . THR A 1 90 ? -17.273 -5.796 -19.133 1.00 39.28 90 THR A N 1
ATOM 710 C CA . THR A 1 90 ? -18.100 -5.299 -20.251 1.00 39.28 90 THR A CA 1
ATOM 711 C C . THR A 1 90 ? -17.180 -4.534 -21.196 1.00 39.28 90 THR A C 1
ATOM 713 O O . THR A 1 90 ? -17.015 -3.324 -21.078 1.00 39.28 90 THR A O 1
ATOM 716 N N . GLY A 1 91 ? -16.521 -5.256 -22.101 1.00 33.81 91 GLY A N 1
ATOM 717 C CA . GLY A 1 91 ? -15.621 -4.673 -23.095 1.00 33.81 91 GLY A CA 1
ATOM 718 C C . GLY A 1 91 ? -14.697 -5.725 -23.697 1.00 33.81 91 GLY A C 1
ATOM 719 O O . GLY A 1 91 ? -13.722 -6.117 -23.074 1.00 33.81 91 GLY A O 1
ATOM 720 N N . THR A 1 92 ? -15.077 -6.199 -24.882 1.00 38.78 92 THR A N 1
ATOM 721 C CA . THR A 1 92 ? -14.375 -7.086 -25.830 1.00 38.78 92 THR A CA 1
ATOM 722 C C . THR A 1 92 ? -12.909 -7.428 -25.522 1.00 38.78 92 THR A C 1
ATOM 724 O O . THR A 1 92 ? -12.016 -6.592 -25.664 1.00 38.78 92 THR A O 1
ATOM 727 N N . ALA A 1 93 ? -12.689 -8.698 -25.179 1.00 40.53 93 ALA A N 1
ATOM 728 C CA . ALA A 1 93 ? -11.396 -9.366 -25.151 1.00 40.53 93 ALA A CA 1
ATOM 729 C C . ALA A 1 93 ? -10.886 -9.656 -26.572 1.00 40.53 93 ALA A C 1
ATOM 731 O O . ALA A 1 93 ? -11.695 -9.939 -27.448 1.00 40.53 93 ALA A O 1
ATOM 732 N N . GLU A 1 94 ? -9.563 -9.604 -26.754 1.00 43.22 94 GLU A N 1
ATOM 733 C CA . GLU A 1 94 ? -8.734 -10.518 -27.566 1.00 43.22 94 GLU A CA 1
ATOM 734 C C . GLU A 1 94 ? -7.342 -9.886 -27.708 1.00 43.22 94 GLU A C 1
ATOM 736 O O . GLU A 1 94 ? -7.203 -8.895 -28.419 1.00 43.22 94 GLU A O 1
ATOM 741 N N . THR A 1 95 ? -6.330 -10.393 -26.979 1.00 36.34 95 THR A N 1
ATOM 742 C CA . THR A 1 95 ? -4.885 -10.328 -27.352 1.00 36.34 95 THR A CA 1
ATOM 743 C C . THR A 1 95 ? -3.897 -10.918 -26.324 1.00 36.34 95 THR A C 1
ATOM 745 O O . THR A 1 95 ? -2.708 -10.954 -26.622 1.00 36.34 95 THR A O 1
ATOM 748 N N . TRP A 1 96 ? -4.304 -11.426 -25.150 1.00 33.00 96 TRP A N 1
ATOM 749 C CA . TRP A 1 96 ? -3.339 -11.827 -24.097 1.00 33.00 96 TRP A CA 1
ATOM 750 C C . TRP A 1 96 ? -3.117 -13.339 -23.890 1.00 33.00 96 TRP A C 1
ATOM 752 O O . TRP A 1 96 ? -2.568 -13.734 -22.870 1.00 33.00 96 TRP A O 1
ATOM 762 N N . ASP A 1 97 ? -3.465 -14.195 -24.855 1.00 37.25 97 ASP A N 1
ATOM 763 C CA . ASP A 1 97 ? -3.344 -15.662 -24.703 1.00 37.25 97 ASP A CA 1
ATOM 764 C C . ASP A 1 97 ? -2.053 -16.288 -25.273 1.00 37.25 97 ASP A C 1
ATOM 766 O O . ASP A 1 97 ? -1.942 -17.506 -25.363 1.00 37.25 97 ASP A O 1
ATOM 770 N N . GLN A 1 98 ? -1.033 -15.496 -25.635 1.00 33.62 98 GLN A N 1
ATOM 771 C CA . GLN A 1 98 ? 0.153 -16.026 -26.340 1.00 33.62 98 GLN A CA 1
ATOM 772 C C . GLN A 1 98 ? 1.500 -15.992 -25.598 1.00 33.62 98 GLN A C 1
ATOM 774 O O . GLN A 1 98 ? 2.514 -16.334 -26.199 1.00 33.62 98 GLN A O 1
ATOM 779 N N . TRP A 1 99 ? 1.553 -15.656 -24.303 1.00 32.25 99 TRP A N 1
ATOM 780 C CA . TRP A 1 99 ? 2.842 -15.529 -23.588 1.00 32.25 99 TRP A CA 1
ATOM 781 C C . TRP A 1 99 ? 3.085 -16.494 -22.417 1.00 32.25 99 TRP A C 1
ATOM 783 O O . TRP A 1 99 ? 4.147 -16.425 -21.804 1.00 32.25 99 TRP A O 1
ATOM 793 N N . GLN A 1 100 ? 2.173 -17.425 -22.110 1.00 34.72 100 GLN A N 1
ATOM 794 C CA . GLN A 1 100 ? 2.307 -18.289 -20.919 1.00 34.72 100 GLN A CA 1
ATOM 795 C C . GLN A 1 100 ? 2.691 -19.760 -21.172 1.00 34.72 100 GLN A C 1
ATOM 797 O O . GLN A 1 100 ? 2.675 -20.551 -20.235 1.00 34.72 100 GLN A O 1
ATOM 802 N N . SER A 1 101 ? 3.101 -20.156 -22.383 1.00 40.84 101 SER A N 1
ATOM 803 C CA . SER A 1 101 ? 3.438 -21.567 -22.658 1.00 40.84 101 SER A CA 1
ATOM 804 C C . SER A 1 101 ? 4.780 -21.800 -23.356 1.00 40.84 101 SER A C 1
ATOM 806 O O . SER A 1 101 ? 4.867 -22.625 -24.265 1.00 40.84 101 SER A O 1
ATOM 808 N N . LEU A 1 102 ? 5.850 -21.131 -22.918 1.00 35.00 102 LEU A N 1
ATOM 809 C CA . LEU A 1 102 ? 7.210 -21.588 -23.222 1.00 35.00 102 LEU A CA 1
ATOM 810 C C . LEU A 1 102 ? 7.944 -21.944 -21.921 1.00 35.00 102 LEU A C 1
ATOM 812 O O . LEU A 1 102 ? 8.249 -21.047 -21.134 1.00 35.00 102 LEU A O 1
ATOM 816 N N . PRO A 1 103 ? 8.252 -23.231 -21.669 1.00 38.66 103 PRO A N 1
ATOM 817 C CA . PRO A 1 103 ? 9.176 -23.600 -20.609 1.00 38.66 103 PRO A CA 1
ATOM 818 C C . PRO A 1 103 ? 10.576 -23.113 -20.997 1.00 38.66 103 PRO A C 1
ATOM 820 O O . PRO A 1 103 ? 11.291 -23.752 -21.768 1.00 38.66 103 PRO A O 1
ATOM 823 N N . ILE A 1 104 ? 10.981 -21.959 -20.469 1.00 35.81 104 ILE A N 1
ATOM 824 C CA . ILE A 1 104 ? 12.373 -21.524 -20.544 1.00 35.81 104 ILE A CA 1
ATOM 825 C C . ILE A 1 104 ? 13.167 -22.410 -19.581 1.00 35.81 104 ILE A C 1
ATOM 827 O O . ILE A 1 104 ? 13.170 -22.205 -18.368 1.00 35.81 104 ILE A O 1
ATOM 831 N N . THR A 1 105 ? 13.852 -23.411 -20.129 1.00 40.16 105 THR A N 1
ATOM 832 C CA . THR A 1 105 ? 14.919 -24.113 -19.410 1.00 40.16 105 THR A CA 1
ATOM 833 C C . THR A 1 105 ? 16.159 -23.223 -19.464 1.00 40.16 105 THR A C 1
ATOM 835 O O . THR A 1 105 ? 16.952 -23.303 -20.397 1.00 40.16 105 THR A O 1
ATOM 838 N N . LEU A 1 106 ? 16.307 -22.313 -18.500 1.00 32.28 106 LEU A N 1
ATOM 839 C CA . LEU A 1 106 ? 17.549 -21.561 -18.316 1.00 32.28 106 LEU A CA 1
ATOM 840 C C . LEU A 1 106 ? 18.554 -22.456 -17.588 1.00 32.28 106 LEU A C 1
ATOM 842 O O . LEU A 1 106 ? 18.543 -22.572 -16.365 1.00 32.28 106 LEU A O 1
ATOM 846 N N . THR A 1 107 ? 19.431 -23.101 -18.350 1.00 36.56 107 THR A N 1
ATOM 847 C CA . THR A 1 107 ? 20.675 -23.656 -17.816 1.00 36.56 107 THR A CA 1
ATOM 848 C C . THR A 1 107 ? 21.702 -22.529 -17.769 1.00 36.56 107 THR A C 1
ATOM 850 O O . THR A 1 107 ? 22.371 -22.238 -18.757 1.00 36.56 107 THR A O 1
ATOM 853 N N . THR A 1 108 ? 21.828 -21.852 -16.630 1.00 32.38 108 THR A N 1
ATOM 854 C CA . THR A 1 108 ? 22.958 -20.954 -16.373 1.00 32.38 108 THR A CA 1
ATOM 855 C C . THR A 1 108 ? 24.183 -21.789 -16.011 1.00 32.38 108 THR A C 1
ATOM 857 O O . THR A 1 108 ? 24.495 -22.011 -14.846 1.00 32.38 108 THR A O 1
ATOM 860 N N . THR A 1 109 ? 24.915 -22.259 -17.017 1.00 39.69 109 THR A N 1
ATOM 861 C CA . THR A 1 109 ? 26.320 -22.641 -16.832 1.00 39.69 109 THR A CA 1
ATOM 862 C C . THR A 1 109 ? 27.137 -21.362 -16.703 1.00 39.69 109 THR A C 1
ATOM 864 O O . THR A 1 109 ? 27.559 -20.775 -17.698 1.00 39.69 109 THR A O 1
ATOM 867 N N . SER A 1 110 ? 27.352 -20.893 -15.473 1.00 40.09 110 SER A N 1
ATOM 868 C CA . SER A 1 110 ? 28.392 -19.902 -15.221 1.00 40.09 110 SER A CA 1
ATOM 869 C C . SER A 1 110 ? 29.747 -20.598 -15.343 1.00 40.09 110 SER A C 1
ATOM 871 O O . SER A 1 110 ? 30.252 -21.158 -14.375 1.00 40.09 110 SER A O 1
ATOM 873 N N . ALA A 1 111 ? 30.370 -20.540 -16.518 1.00 45.97 111 ALA A N 1
ATOM 874 C CA . ALA A 1 111 ? 31.789 -20.865 -16.694 1.00 45.97 111 ALA A CA 1
ATOM 875 C C . ALA A 1 111 ? 32.691 -19.742 -16.131 1.00 45.97 111 ALA A C 1
ATOM 877 O O . ALA A 1 111 ? 33.681 -19.342 -16.738 1.00 45.97 111 ALA A O 1
ATOM 878 N N . SER A 1 112 ? 32.306 -19.172 -14.986 1.00 44.16 112 SER A N 1
ATOM 879 C CA . SER A 1 112 ? 33.056 -18.123 -14.310 1.00 44.16 112 SER A CA 1
ATOM 880 C C . SER A 1 112 ? 34.051 -18.782 -13.364 1.00 44.16 112 SER A C 1
ATOM 882 O O . SER A 1 112 ? 33.730 -19.051 -12.209 1.00 44.16 112 SER A O 1
ATOM 884 N N . THR A 1 113 ? 35.280 -18.976 -13.836 1.00 54.84 113 THR A N 1
ATOM 885 C CA . THR A 1 113 ? 36.451 -19.353 -13.021 1.00 54.84 113 THR A CA 1
ATOM 886 C C . THR A 1 113 ? 36.682 -18.425 -11.821 1.00 54.84 113 THR A C 1
ATOM 888 O O . THR A 1 113 ? 37.355 -18.803 -10.870 1.00 54.84 113 THR A O 1
ATOM 891 N N . VAL A 1 114 ? 36.082 -17.229 -11.811 1.00 52.53 114 VAL A N 1
ATOM 892 C CA . VAL A 1 114 ? 36.132 -16.294 -10.675 1.00 52.53 114 VAL A CA 1
ATOM 893 C C . VAL A 1 114 ? 35.380 -16.830 -9.451 1.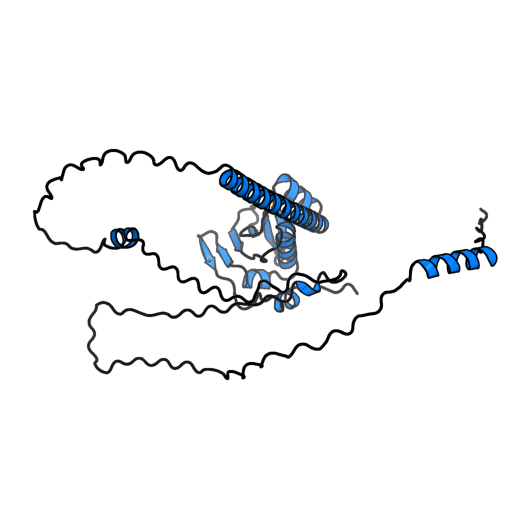00 52.53 114 VAL A C 1
ATOM 895 O O . VAL A 1 114 ? 35.765 -16.532 -8.324 1.00 52.53 114 VAL A O 1
ATOM 898 N N . TRP A 1 115 ? 34.335 -17.644 -9.643 1.00 49.12 115 TRP A N 1
ATOM 899 C CA . TRP A 1 115 ? 33.561 -18.179 -8.517 1.00 49.12 115 TRP A CA 1
ATOM 900 C C . TRP A 1 115 ? 34.292 -19.316 -7.791 1.00 49.12 115 TRP A C 1
ATOM 902 O O . TRP A 1 115 ? 34.159 -19.432 -6.575 1.00 49.12 115 TRP A O 1
ATOM 912 N N . GLU A 1 116 ? 35.126 -20.094 -8.489 1.00 53.75 116 GLU A N 1
ATOM 913 C CA . GLU A 1 116 ? 35.935 -21.144 -7.852 1.00 53.75 116 GLU A CA 1
ATOM 914 C C . GLU A 1 116 ? 37.031 -20.568 -6.941 1.00 53.75 116 GLU A C 1
ATOM 916 O O . GLU A 1 116 ? 37.341 -21.168 -5.918 1.00 53.75 116 GLU A O 1
ATOM 921 N N . SER A 1 117 ? 37.557 -19.367 -7.219 1.00 56.59 117 SER A N 1
ATOM 922 C CA . SER A 1 117 ? 38.620 -18.784 -6.383 1.00 56.59 117 SER A CA 1
ATOM 923 C C . SER A 1 117 ? 38.126 -18.168 -5.069 1.00 56.59 117 SER A C 1
ATOM 925 O O . SER A 1 117 ? 38.946 -17.839 -4.216 1.00 56.59 117 SER A O 1
ATOM 927 N N . TRP A 1 118 ? 36.817 -17.943 -4.910 1.00 57.69 118 TRP A N 1
ATOM 928 C CA . TRP A 1 118 ? 36.252 -17.303 -3.713 1.00 57.69 118 TRP A CA 1
ATOM 929 C C . TRP A 1 118 ? 35.720 -18.306 -2.687 1.00 57.69 118 TRP A C 1
ATOM 931 O O . TRP A 1 118 ? 35.717 -18.011 -1.493 1.00 57.69 118 TRP A O 1
ATOM 941 N N . VAL A 1 119 ? 35.309 -19.498 -3.125 1.00 58.12 119 VAL A N 1
ATOM 942 C CA . VAL A 1 119 ? 34.777 -20.546 -2.233 1.00 58.12 119 VAL A CA 1
ATOM 943 C C . VAL A 1 119 ? 35.894 -21.427 -1.655 1.00 58.12 119 VAL A C 1
ATOM 945 O O . VAL A 1 119 ? 35.676 -22.130 -0.673 1.00 58.12 119 VAL A O 1
ATOM 948 N N . ASP A 1 120 ? 37.121 -21.315 -2.168 1.00 48.91 120 ASP A N 1
ATOM 949 C CA . ASP A 1 120 ? 38.284 -22.062 -1.676 1.00 48.91 120 ASP A CA 1
ATOM 950 C C . ASP A 1 120 ? 38.988 -21.374 -0.485 1.00 48.91 120 ASP A C 1
ATOM 952 O O . ASP A 1 120 ? 40.210 -21.312 -0.380 1.00 48.91 120 ASP A O 1
ATOM 956 N N . THR A 1 121 ? 38.202 -20.844 0.458 1.00 55.69 121 THR A N 1
ATOM 957 C CA . THR A 1 121 ? 38.674 -20.471 1.808 1.00 55.69 121 THR A CA 1
ATOM 958 C C . THR A 1 121 ? 38.452 -21.621 2.796 1.00 55.69 121 THR A C 1
ATOM 960 O O . THR A 1 121 ? 38.072 -21.439 3.953 1.00 55.69 121 THR A O 1
ATOM 963 N N . GLY A 1 122 ? 38.711 -22.845 2.331 1.00 51.47 122 GLY A N 1
ATOM 964 C CA . GLY A 1 122 ? 38.792 -24.040 3.156 1.00 51.47 122 GLY A CA 1
ATOM 965 C C . GLY A 1 122 ? 40.114 -24.080 3.917 1.00 51.47 122 GLY A C 1
ATOM 966 O O . GLY A 1 122 ? 41.157 -24.410 3.367 1.00 51.47 122 GLY A O 1
ATOM 967 N N . THR A 1 123 ? 40.044 -23.745 5.202 1.00 55.34 123 THR A N 1
ATOM 968 C CA . THR A 1 123 ? 40.983 -24.067 6.290 1.00 55.34 123 THR A CA 1
ATOM 969 C C . THR A 1 123 ? 41.953 -25.223 6.007 1.00 55.34 123 THR A C 1
ATOM 971 O O . THR A 1 123 ? 41.686 -26.380 6.328 1.00 55.34 123 THR A O 1
ATOM 974 N N . GLY A 1 124 ? 43.128 -24.878 5.486 1.00 46.09 124 GLY A N 1
ATOM 975 C CA . GLY A 1 124 ? 44.324 -25.710 5.473 1.00 46.09 124 GLY A CA 1
ATOM 976 C C . GLY A 1 124 ? 45.401 -25.089 6.356 1.00 46.09 124 GLY A C 1
ATOM 977 O O . GLY A 1 124 ? 46.266 -24.363 5.871 1.00 46.09 124 GLY A O 1
ATOM 978 N N . LEU A 1 125 ? 45.351 -25.365 7.662 1.00 51.53 125 LEU A N 1
ATOM 979 C CA . LEU A 1 125 ? 46.469 -25.134 8.581 1.00 51.53 125 LEU A CA 1
ATOM 980 C C . LEU A 1 125 ? 47.609 -26.092 8.209 1.00 51.53 125 LEU A C 1
ATOM 982 O O . LEU A 1 125 ? 47.707 -27.204 8.718 1.00 51.53 125 LEU A O 1
ATOM 986 N N . GLY A 1 126 ? 48.463 -25.650 7.294 1.00 44.78 126 GLY A N 1
ATOM 987 C CA . GLY A 1 126 ? 49.705 -26.311 6.933 1.00 44.78 126 GLY A CA 1
ATOM 988 C C . GLY A 1 126 ? 50.827 -25.289 6.910 1.00 44.78 126 GLY A C 1
ATOM 989 O O . GLY A 1 126 ? 51.061 -24.642 5.895 1.00 44.78 126 GLY A O 1
ATOM 990 N N . ASN A 1 127 ? 51.523 -25.153 8.040 1.00 53.53 127 ASN A N 1
ATOM 991 C CA . ASN A 1 127 ? 52.802 -24.459 8.145 1.00 53.53 127 ASN A CA 1
ATOM 992 C C . ASN A 1 127 ? 53.773 -24.993 7.082 1.00 53.53 127 ASN A C 1
ATOM 994 O O . ASN A 1 127 ? 54.420 -26.022 7.278 1.00 53.53 127 ASN A O 1
ATOM 998 N N . ARG A 1 128 ? 53.927 -24.277 5.968 1.00 42.97 128 ARG A N 1
ATOM 999 C CA . ARG A 1 128 ? 55.106 -24.415 5.118 1.00 42.97 128 ARG A CA 1
ATOM 1000 C C . ARG A 1 128 ? 55.535 -23.044 4.631 1.00 42.97 128 ARG A C 1
ATOM 1002 O O . ARG A 1 128 ? 54.890 -22.419 3.799 1.00 42.97 128 ARG A O 1
ATOM 1009 N N . LEU A 1 129 ? 56.647 -22.607 5.213 1.00 52.34 129 LEU A N 1
ATOM 1010 C CA . LEU A 1 129 ? 57.459 -21.450 4.864 1.00 52.34 129 LEU A CA 1
ATOM 1011 C C . LEU A 1 129 ? 57.948 -21.541 3.411 1.00 52.34 129 LEU A C 1
ATOM 1013 O O . LEU A 1 129 ? 59.118 -21.791 3.145 1.00 52.34 129 LEU A O 1
ATOM 1017 N N . LEU A 1 130 ? 57.052 -21.328 2.459 1.00 54.50 130 LEU A N 1
ATOM 1018 C CA . LEU A 1 130 ? 57.405 -20.898 1.120 1.00 54.50 130 LEU A CA 1
ATOM 1019 C C . LEU A 1 130 ? 56.865 -19.486 1.018 1.00 54.50 130 LEU A C 1
ATOM 1021 O O . LEU A 1 130 ? 55.703 -19.284 0.686 1.00 54.50 130 LEU A O 1
ATOM 1025 N N . ARG A 1 131 ? 57.708 -18.512 1.380 1.00 51.44 131 ARG A N 1
ATOM 1026 C CA . ARG A 1 131 ? 57.499 -17.130 0.954 1.00 51.44 131 ARG A CA 1
ATOM 1027 C C . ARG A 1 131 ? 57.365 -17.201 -0.568 1.00 51.44 131 ARG A C 1
ATOM 1029 O O . ARG A 1 131 ? 58.358 -17.548 -1.210 1.00 51.44 131 ARG A O 1
ATOM 1036 N N . PRO A 1 132 ? 56.181 -16.961 -1.155 1.00 56.53 132 PRO A N 1
ATOM 1037 C CA . PRO A 1 132 ? 56.128 -16.764 -2.583 1.00 56.53 132 PRO A CA 1
ATOM 1038 C C . PRO A 1 132 ? 56.938 -15.497 -2.807 1.00 56.53 132 PRO A C 1
ATOM 1040 O O . PRO A 1 132 ? 56.581 -14.440 -2.282 1.00 56.53 132 PRO A O 1
ATOM 1043 N N . ASP A 1 133 ? 58.065 -15.624 -3.503 1.00 59.84 133 ASP A N 1
ATOM 1044 C CA . ASP A 1 133 ? 58.757 -14.463 -4.040 1.00 59.84 133 ASP A CA 1
ATOM 1045 C C . ASP A 1 133 ? 57.681 -13.590 -4.694 1.00 59.84 133 ASP A C 1
ATOM 1047 O O . ASP A 1 133 ? 56.913 -14.121 -5.514 1.00 59.84 133 ASP A O 1
ATOM 1051 N N . PRO A 1 134 ? 57.533 -12.311 -4.302 1.00 63.28 134 PRO A N 1
ATOM 1052 C CA . PRO A 1 134 ? 56.594 -11.420 -4.947 1.00 63.28 134 PRO A CA 1
ATOM 1053 C C . PRO A 1 134 ? 57.075 -11.283 -6.384 1.00 63.28 134 PRO A C 1
ATOM 1055 O O . PRO A 1 134 ? 57.932 -10.456 -6.689 1.00 63.28 134 PRO A O 1
ATOM 1058 N N . ARG A 1 135 ? 56.563 -12.143 -7.274 1.00 62.88 135 ARG A N 1
ATOM 1059 C CA . ARG A 1 135 ? 56.799 -11.999 -8.703 1.00 62.88 135 ARG A CA 1
ATOM 1060 C C . ARG A 1 135 ? 56.360 -10.575 -9.003 1.00 62.88 135 ARG A C 1
ATOM 1062 O O . ARG A 1 135 ? 55.206 -10.255 -8.698 1.00 62.88 135 ARG A O 1
ATOM 1069 N N . PRO A 1 136 ? 57.251 -9.706 -9.509 1.00 62.59 136 PRO A N 1
ATOM 1070 C CA . PRO A 1 136 ? 56.856 -8.361 -9.863 1.00 62.59 136 PRO A CA 1
ATOM 1071 C C . PRO A 1 136 ? 55.671 -8.529 -10.797 1.00 62.59 136 PRO A C 1
ATOM 1073 O O . PRO A 1 136 ? 55.800 -9.178 -11.839 1.00 62.59 136 PRO A O 1
ATOM 1076 N N . ILE A 1 137 ? 54.502 -8.038 -10.373 1.00 62.16 137 ILE A N 1
ATOM 1077 C CA . ILE A 1 137 ? 53.338 -7.932 -11.240 1.00 62.16 137 ILE A CA 1
ATOM 1078 C C . ILE A 1 137 ? 53.819 -6.996 -12.333 1.00 62.16 137 ILE A C 1
ATOM 1080 O O . ILE A 1 137 ? 53.826 -5.775 -12.180 1.00 62.16 137 ILE A O 1
ATOM 1084 N N . THR A 1 138 ? 54.341 -7.585 -13.403 1.00 64.00 138 THR A N 1
ATOM 1085 C CA . THR A 1 138 ? 54.690 -6.884 -14.617 1.00 64.00 138 THR A CA 1
ATOM 1086 C C . THR A 1 138 ? 53.338 -6.396 -15.077 1.00 64.00 138 THR A C 1
ATOM 1088 O O . THR A 1 138 ? 52.522 -7.187 -15.547 1.00 64.00 138 THR A O 1
ATOM 1091 N N . ARG A 1 139 ? 53.035 -5.123 -14.786 1.00 63.72 139 ARG A N 1
ATOM 1092 C CA . ARG A 1 139 ? 51.864 -4.439 -15.320 1.00 63.72 139 ARG A CA 1
ATOM 1093 C C . ARG A 1 139 ? 51.953 -4.664 -16.816 1.00 63.72 139 ARG A C 1
ATOM 1095 O O . ARG A 1 139 ? 52.787 -4.045 -17.473 1.00 63.72 139 ARG A O 1
ATOM 1102 N N . ALA A 1 140 ? 51.172 -5.621 -17.315 1.00 69.88 140 ALA A N 1
ATOM 1103 C CA . ALA A 1 140 ? 51.033 -5.832 -18.736 1.00 69.88 140 ALA A CA 1
ATOM 1104 C C . ALA A 1 140 ? 50.713 -4.453 -19.301 1.00 69.88 140 ALA A C 1
ATOM 1106 O O . ALA A 1 140 ? 49.816 -3.780 -18.777 1.00 69.88 140 ALA A O 1
ATOM 1107 N N . ALA A 1 141 ? 51.524 -3.998 -20.260 1.00 74.94 141 ALA A N 1
ATOM 1108 C CA . ALA A 1 141 ? 51.311 -2.710 -20.894 1.00 74.94 141 ALA A CA 1
ATOM 1109 C C . ALA A 1 141 ? 49.817 -2.609 -21.238 1.00 74.94 141 ALA A C 1
ATOM 1111 O O . ALA A 1 141 ? 49.262 -3.614 -21.708 1.00 74.94 141 ALA A O 1
ATOM 1112 N N . PRO A 1 142 ? 49.150 -1.482 -20.919 1.00 77.19 142 PRO A N 1
ATOM 1113 C CA . PRO A 1 142 ? 47.729 -1.330 -21.188 1.00 77.19 142 PRO A CA 1
ATOM 1114 C C . PRO A 1 142 ? 47.501 -1.759 -22.630 1.00 77.19 142 PRO A C 1
ATOM 1116 O O . PRO A 1 142 ? 48.128 -1.216 -23.543 1.00 77.19 142 PRO A O 1
ATOM 1119 N N . ARG A 1 143 ? 46.701 -2.819 -22.818 1.00 76.88 143 ARG A N 1
ATOM 1120 C CA . ARG A 1 143 ? 46.361 -3.286 -24.162 1.00 76.88 143 ARG A CA 1
ATOM 1121 C C . ARG A 1 143 ? 45.851 -2.056 -24.912 1.00 76.88 143 ARG A C 1
ATOM 1123 O O . ARG A 1 143 ? 45.033 -1.341 -24.325 1.00 76.88 143 ARG A O 1
ATOM 1130 N N . PRO A 1 144 ? 46.346 -1.772 -26.131 1.00 75.88 144 PRO A N 1
ATOM 1131 C CA . PRO A 1 144 ? 45.846 -0.639 -26.892 1.00 75.88 144 PRO A CA 1
ATOM 1132 C C . PRO A 1 144 ? 44.330 -0.777 -26.933 1.00 75.88 144 PRO A C 1
ATOM 1134 O O . PRO A 1 144 ? 43.826 -1.865 -27.231 1.00 75.88 144 PRO A O 1
ATOM 1137 N N . ALA A 1 145 ? 43.623 0.271 -26.505 1.00 72.19 145 ALA A N 1
ATOM 1138 C CA . ALA A 1 145 ? 42.175 0.274 -26.532 1.00 72.19 145 ALA A CA 1
ATOM 1139 C C . ALA A 1 145 ? 41.780 -0.036 -27.974 1.00 72.19 145 ALA A C 1
ATOM 1141 O O . ALA A 1 145 ? 42.090 0.731 -28.883 1.00 72.19 145 ALA A O 1
ATOM 1142 N N . ILE A 1 146 ? 41.192 -1.211 -28.196 1.00 75.25 146 ILE A N 1
ATOM 1143 C CA . ILE A 1 146 ? 40.562 -1.507 -29.471 1.00 75.25 146 ILE A CA 1
ATOM 1144 C C . ILE A 1 146 ? 39.371 -0.558 -29.496 1.00 75.25 146 ILE A C 1
ATOM 1146 O O . ILE A 1 146 ? 38.364 -0.815 -28.836 1.00 75.25 146 ILE A O 1
ATOM 1150 N N . GLU A 1 147 ? 39.529 0.584 -30.163 1.00 69.88 147 GLU A N 1
ATOM 1151 C CA . GLU A 1 147 ? 38.405 1.436 -30.515 1.00 69.88 147 GLU A CA 1
ATOM 1152 C C . GLU A 1 147 ? 37.519 0.594 -31.422 1.00 69.88 147 GLU A C 1
ATOM 1154 O O . GLU A 1 147 ? 37.819 0.356 -32.592 1.00 69.88 147 GLU A O 1
ATOM 1159 N N . VAL A 1 148 ? 36.457 0.045 -30.839 1.00 76.31 148 VAL A N 1
ATOM 1160 C CA . VAL A 1 148 ? 35.387 -0.573 -31.606 1.00 76.31 148 VAL A CA 1
ATOM 1161 C C . VAL A 1 148 ? 34.757 0.572 -32.389 1.00 76.31 148 VAL A C 1
ATOM 1163 O O . VAL A 1 148 ? 33.994 1.360 -31.835 1.00 76.31 148 VAL A O 1
ATOM 1166 N N . ILE A 1 149 ? 35.151 0.718 -33.655 1.00 80.56 149 ILE A N 1
ATOM 1167 C CA . ILE A 1 149 ? 34.534 1.663 -34.584 1.00 80.56 149 ILE A CA 1
ATOM 1168 C C . ILE A 1 149 ? 33.130 1.124 -34.848 1.00 80.56 149 ILE A C 1
ATOM 1170 O O . ILE A 1 149 ? 32.928 0.293 -35.731 1.00 80.56 149 ILE A O 1
ATOM 1174 N N . GLU A 1 150 ? 32.173 1.537 -34.021 1.00 82.31 150 GLU A N 1
ATOM 1175 C CA . GLU A 1 150 ? 30.767 1.236 -34.253 1.00 82.31 150 GLU A CA 1
ATOM 1176 C C . GLU A 1 150 ? 30.349 1.856 -35.576 1.00 82.31 150 GLU A C 1
ATOM 1178 O O . GLU A 1 150 ? 30.574 3.042 -35.841 1.00 82.31 150 GLU A O 1
ATOM 1183 N N . THR A 1 151 ? 29.735 1.039 -36.419 1.00 90.31 151 THR A N 1
ATOM 1184 C CA . THR A 1 151 ? 29.176 1.541 -37.666 1.00 90.31 151 THR A CA 1
ATOM 1185 C C . THR A 1 151 ? 28.017 2.491 -37.352 1.00 90.31 151 THR A C 1
ATOM 1187 O O . THR A 1 151 ? 27.279 2.316 -36.378 1.00 90.31 151 THR A O 1
ATOM 1190 N N . GLU A 1 152 ? 27.809 3.509 -38.189 1.00 91.44 152 GLU A N 1
ATOM 1191 C CA . GLU A 1 152 ? 26.693 4.452 -38.015 1.00 91.44 152 GLU A CA 1
ATOM 1192 C C . GLU A 1 152 ? 25.330 3.729 -37.972 1.00 91.44 152 GLU A C 1
ATOM 1194 O O . GLU A 1 152 ? 24.412 4.143 -37.262 1.00 91.44 152 GLU A O 1
ATOM 1199 N N . GLU A 1 153 ? 25.212 2.597 -38.673 1.00 91.31 153 GLU A N 1
ATOM 1200 C CA . GLU A 1 153 ? 24.024 1.745 -38.643 1.00 91.31 153 GLU A CA 1
ATOM 1201 C C . GLU A 1 153 ? 23.785 1.095 -37.274 1.00 91.31 153 GLU A C 1
ATOM 1203 O O . GLU A 1 153 ? 22.646 1.057 -36.802 1.00 91.31 153 GLU A O 1
ATOM 1208 N N . GLU A 1 154 ? 24.830 0.608 -36.605 1.00 91.75 154 GLU A N 1
ATOM 1209 C CA . GLU A 1 154 ? 24.726 0.040 -35.255 1.00 91.75 154 GLU A CA 1
ATOM 1210 C C . GLU A 1 154 ? 24.333 1.107 -34.234 1.00 91.75 154 GLU A C 1
ATOM 1212 O O . GLU A 1 154 ? 23.449 0.872 -33.404 1.00 91.75 154 GLU A O 1
ATOM 1217 N N . ARG A 1 155 ? 24.909 2.310 -34.351 1.00 91.12 155 ARG A N 1
ATOM 1218 C CA . ARG A 1 155 ? 24.542 3.462 -33.519 1.00 91.12 155 ARG A CA 1
ATOM 1219 C C . ARG A 1 155 ? 23.068 3.825 -33.695 1.00 91.12 155 ARG A C 1
ATOM 1221 O O . ARG A 1 155 ? 22.355 4.025 -32.710 1.00 91.12 155 ARG A O 1
ATOM 1228 N N . ARG A 1 156 ? 22.580 3.842 -34.939 1.00 92.88 156 ARG A N 1
ATOM 1229 C CA . ARG A 1 156 ? 21.166 4.087 -35.243 1.00 92.88 156 ARG A CA 1
ATOM 1230 C C . ARG A 1 156 ? 20.256 3.002 -34.659 1.00 92.88 156 ARG A C 1
ATOM 1232 O O . ARG A 1 156 ? 19.276 3.346 -34.005 1.00 92.88 156 ARG A O 1
ATOM 1239 N N . ARG A 1 157 ? 20.590 1.715 -34.821 1.00 94.81 157 ARG A N 1
ATOM 1240 C CA . ARG A 1 157 ? 19.808 0.596 -34.253 1.00 94.81 157 ARG A CA 1
ATOM 1241 C C . ARG A 1 157 ? 19.737 0.657 -32.729 1.00 94.81 157 ARG A C 1
ATOM 1243 O O . ARG A 1 157 ? 18.661 0.469 -32.167 1.00 94.81 157 ARG A O 1
ATOM 1250 N N . ARG A 1 158 ? 20.854 0.954 -32.058 1.00 93.00 158 ARG A N 1
ATOM 1251 C CA . ARG A 1 158 ? 20.889 1.114 -30.598 1.00 93.00 158 ARG A CA 1
ATOM 1252 C C . ARG A 1 158 ? 20.017 2.279 -30.140 1.00 93.00 158 ARG A C 1
ATOM 1254 O O . ARG A 1 158 ? 19.240 2.118 -29.203 1.00 93.00 158 ARG A O 1
ATOM 1261 N N . ASN A 1 159 ? 20.110 3.423 -30.816 1.00 95.25 159 ASN A N 1
ATOM 1262 C CA . ASN A 1 159 ? 19.282 4.586 -30.501 1.00 95.25 159 ASN A CA 1
ATOM 1263 C C . ASN A 1 159 ? 17.790 4.279 -30.697 1.00 95.25 159 ASN A C 1
ATOM 1265 O O . ASN A 1 159 ? 16.980 4.604 -29.836 1.00 95.25 159 ASN A O 1
ATOM 1269 N N . GLU A 1 160 ? 17.421 3.592 -31.782 1.00 96.62 160 GLU A N 1
ATOM 1270 C CA . GLU A 1 160 ? 16.037 3.170 -32.028 1.00 96.62 160 GLU A CA 1
ATOM 1271 C C . GLU A 1 160 ? 15.524 2.186 -30.958 1.00 96.62 160 GLU A C 1
ATOM 1273 O O . GLU A 1 160 ? 14.370 2.289 -30.538 1.00 96.62 160 GLU A O 1
ATOM 1278 N N . GLN A 1 161 ? 16.361 1.258 -30.477 1.00 96.00 161 GLN A N 1
ATOM 1279 C CA . GLN A 1 161 ? 16.012 0.348 -29.378 1.00 96.00 161 GLN A CA 1
ATOM 1280 C C . GLN A 1 161 ? 15.827 1.085 -28.047 1.00 96.00 161 GLN A C 1
ATOM 1282 O O . GLN A 1 161 ? 14.849 0.831 -27.344 1.00 96.00 161 GLN A O 1
ATOM 1287 N N . LEU A 1 162 ? 16.725 2.018 -27.720 1.00 96.62 162 LEU A N 1
ATOM 1288 C CA . LEU A 1 162 ? 16.636 2.819 -26.500 1.00 96.62 162 LEU A CA 1
ATOM 1289 C C . LEU A 1 162 ? 15.371 3.688 -26.493 1.00 96.62 162 LEU A C 1
ATOM 1291 O O . LEU A 1 162 ? 14.663 3.738 -25.490 1.00 96.62 162 LEU A O 1
ATOM 1295 N N . GLU A 1 163 ? 15.043 4.315 -27.625 1.00 96.75 163 GLU A N 1
ATOM 1296 C CA . GLU A 1 163 ? 13.821 5.112 -27.773 1.00 96.75 163 GLU A CA 1
ATOM 1297 C C . GLU A 1 163 ? 12.549 4.262 -27.652 1.00 96.75 163 GLU A C 1
ATOM 1299 O O . GLU A 1 163 ? 11.570 4.703 -27.050 1.00 96.75 163 GLU A O 1
ATOM 1304 N N . ARG A 1 164 ? 12.547 3.025 -28.171 1.00 96.69 164 ARG A N 1
ATOM 1305 C CA . ARG A 1 164 ? 11.431 2.085 -27.961 1.00 96.69 164 ARG A CA 1
ATOM 1306 C C . ARG A 1 164 ? 11.263 1.735 -26.486 1.00 96.69 164 ARG A C 1
ATOM 1308 O O . ARG A 1 164 ? 10.166 1.897 -25.960 1.00 96.69 164 ARG A O 1
ATOM 1315 N N . PHE A 1 165 ? 12.347 1.336 -25.822 1.00 95.88 165 PHE A N 1
ATOM 1316 C CA . PHE A 1 165 ? 12.329 0.985 -24.402 1.00 95.88 165 PHE A CA 1
ATOM 1317 C C . PHE A 1 165 ? 11.822 2.149 -23.541 1.00 95.88 165 PHE A C 1
ATOM 1319 O O . PHE A 1 165 ? 10.941 1.975 -22.701 1.00 95.88 165 PHE A O 1
ATOM 1326 N N . ARG A 1 166 ? 12.305 3.365 -23.818 1.00 96.44 166 ARG A N 1
ATOM 1327 C CA . ARG A 1 166 ? 11.872 4.581 -23.128 1.00 96.44 166 ARG A CA 1
ATOM 1328 C C . ARG A 1 166 ? 10.375 4.853 -23.310 1.00 96.44 166 ARG A C 1
ATOM 1330 O O . ARG A 1 166 ? 9.697 5.161 -22.335 1.00 96.44 166 ARG A O 1
ATOM 1337 N N . ARG A 1 167 ? 9.837 4.720 -24.529 1.00 96.31 167 ARG A N 1
ATOM 1338 C CA . ARG A 1 167 ? 8.394 4.907 -24.789 1.00 96.31 167 ARG A CA 1
ATOM 1339 C C . ARG A 1 167 ? 7.536 3.884 -24.049 1.00 96.31 167 ARG A C 1
ATOM 1341 O O . ARG A 1 167 ? 6.500 4.246 -23.495 1.00 96.31 167 ARG A O 1
ATOM 1348 N N . GLU A 1 168 ? 7.964 2.626 -24.032 1.00 96.44 168 GLU A N 1
ATOM 1349 C CA . GLU A 1 168 ? 7.271 1.552 -23.313 1.00 96.44 168 GLU A CA 1
ATOM 1350 C C . GLU A 1 168 ? 7.268 1.801 -21.798 1.00 96.44 168 GLU A C 1
ATOM 1352 O O . GLU A 1 168 ? 6.233 1.652 -21.142 1.00 96.44 168 GLU A O 1
ATOM 1357 N N . GLU A 1 169 ? 8.395 2.246 -21.241 1.00 96.81 169 GLU A N 1
ATOM 1358 C CA . GLU A 1 169 ? 8.511 2.601 -19.827 1.00 96.81 169 GLU A CA 1
ATOM 1359 C C . GLU A 1 169 ? 7.649 3.823 -19.467 1.00 96.81 169 GLU A C 1
ATOM 1361 O O . GLU A 1 169 ? 6.923 3.799 -18.469 1.00 96.81 169 GLU A O 1
ATOM 1366 N N . GLU A 1 170 ? 7.652 4.869 -20.299 1.00 96.56 170 GLU A N 1
ATOM 1367 C CA . GLU A 1 170 ? 6.800 6.051 -20.130 1.00 96.56 170 GLU A CA 1
ATOM 1368 C C . GLU A 1 170 ? 5.305 5.684 -20.159 1.00 96.56 170 GLU A C 1
ATOM 1370 O O . GLU A 1 170 ? 4.531 6.152 -19.315 1.00 96.56 170 GLU A O 1
ATOM 1375 N N . GLU A 1 171 ? 4.884 4.817 -21.086 1.00 97.06 171 GLU A N 1
ATOM 1376 C CA . GLU A 1 171 ? 3.506 4.325 -21.157 1.00 97.06 171 GLU A CA 1
ATOM 1377 C C . GLU A 1 171 ? 3.136 3.490 -19.925 1.00 97.06 171 GLU A C 1
ATOM 1379 O O . GLU A 1 171 ? 2.071 3.699 -19.333 1.00 97.06 171 GLU A O 1
ATOM 1384 N N . LYS A 1 172 ? 4.015 2.576 -19.502 1.00 95.12 172 LYS A N 1
ATOM 1385 C CA . LYS A 1 172 ? 3.815 1.768 -18.294 1.00 95.12 172 LYS A CA 1
ATOM 1386 C C . LYS A 1 172 ? 3.677 2.659 -17.059 1.00 95.12 172 LYS A C 1
ATOM 1388 O O . LYS A 1 172 ? 2.725 2.507 -16.293 1.00 95.12 172 LYS A O 1
ATOM 1393 N N . ASN A 1 173 ? 4.559 3.643 -16.904 1.00 95.50 173 ASN A N 1
ATOM 1394 C CA . ASN A 1 173 ? 4.527 4.594 -15.796 1.00 95.50 173 ASN A CA 1
ATOM 1395 C C . ASN A 1 173 ? 3.289 5.498 -15.837 1.00 95.50 173 ASN A C 1
ATOM 1397 O O . ASN A 1 173 ? 2.762 5.874 -14.788 1.00 95.50 173 ASN A O 1
ATOM 1401 N N . ARG A 1 174 ? 2.780 5.846 -17.026 1.00 97.12 174 ARG A N 1
ATOM 1402 C CA . ARG A 1 174 ? 1.499 6.553 -17.166 1.00 97.12 174 ARG A CA 1
ATOM 1403 C C . ARG A 1 174 ? 0.341 5.698 -16.643 1.00 97.12 174 ARG A C 1
ATOM 1405 O O . ARG A 1 174 ? -0.393 6.166 -15.778 1.00 97.12 174 ARG A O 1
ATOM 1412 N N . LYS A 1 175 ? 0.240 4.438 -17.078 1.00 95.44 175 LYS A N 1
ATOM 1413 C CA . LYS A 1 175 ? -0.808 3.505 -16.622 1.00 95.44 175 LYS A CA 1
ATOM 1414 C C . LYS A 1 175 ? -0.754 3.264 -15.110 1.00 95.44 175 LYS A C 1
ATOM 1416 O O . LYS A 1 175 ? -1.795 3.272 -14.458 1.00 95.44 175 LYS A O 1
ATOM 1421 N N . ILE A 1 176 ? 0.444 3.104 -14.538 1.00 94.44 176 ILE A N 1
ATOM 1422 C CA . ILE A 1 176 ? 0.627 2.937 -13.085 1.00 94.44 176 ILE A CA 1
ATOM 1423 C C . ILE A 1 176 ? 0.133 4.176 -12.327 1.00 94.44 176 ILE A C 1
ATOM 1425 O O . ILE A 1 176 ? -0.591 4.036 -11.344 1.00 94.44 176 ILE A O 1
ATOM 1429 N N . ARG A 1 177 ? 0.465 5.388 -12.795 1.00 96.31 177 ARG A N 1
ATOM 1430 C CA . ARG A 1 177 ? -0.003 6.638 -12.171 1.00 96.31 177 ARG A CA 1
ATOM 1431 C C . ARG A 1 177 ? -1.519 6.803 -12.251 1.00 96.31 177 ARG A C 1
ATOM 1433 O O . ARG A 1 177 ? -2.133 7.191 -11.262 1.00 96.31 177 ARG A O 1
ATOM 1440 N N . GLU A 1 178 ? -2.125 6.482 -13.391 1.00 96.75 178 GLU A N 1
ATOM 1441 C CA . GLU A 1 178 ? -3.584 6.519 -13.565 1.00 96.75 178 GLU A CA 1
ATOM 1442 C C . GLU A 1 178 ? -4.295 5.504 -12.658 1.00 96.75 178 GLU A C 1
ATOM 1444 O O . GLU A 1 178 ? -5.305 5.826 -12.031 1.00 96.75 178 GLU A O 1
ATOM 1449 N N . ALA A 1 179 ? -3.767 4.281 -12.546 1.00 96.00 179 ALA A N 1
ATOM 1450 C CA . ALA A 1 179 ? -4.296 3.266 -11.638 1.00 96.00 179 ALA A CA 1
ATOM 1451 C C . ALA A 1 179 ? -4.170 3.696 -10.169 1.00 96.00 179 ALA A C 1
ATOM 1453 O O . ALA A 1 179 ? -5.142 3.608 -9.423 1.00 96.00 179 ALA A O 1
ATOM 1454 N N . TYR A 1 180 ? -3.007 4.224 -9.778 1.00 96.44 180 TYR A N 1
ATOM 1455 C CA . TYR A 1 180 ? -2.778 4.761 -8.440 1.00 96.44 180 TYR A CA 1
ATOM 1456 C C . TYR A 1 180 ? -3.750 5.905 -8.111 1.00 96.44 180 TYR A C 1
ATOM 1458 O O . TYR A 1 180 ? -4.363 5.883 -7.048 1.00 96.44 180 TYR A O 1
ATOM 1466 N N . GLY A 1 181 ? -3.952 6.861 -9.027 1.00 97.62 181 GLY A N 1
ATOM 1467 C CA . GLY A 1 181 ? -4.888 7.972 -8.831 1.00 97.62 181 GLY A CA 1
ATOM 1468 C C . GLY A 1 181 ? -6.317 7.493 -8.569 1.00 97.62 181 GLY A C 1
ATOM 1469 O O . GLY A 1 181 ? -6.904 7.843 -7.548 1.00 97.62 181 GLY A O 1
ATOM 1470 N N . ARG A 1 182 ? -6.836 6.601 -9.424 1.00 98.12 182 ARG A N 1
ATOM 1471 C CA . ARG A 1 182 ? -8.185 6.029 -9.258 1.00 98.12 182 ARG A CA 1
ATOM 1472 C C . ARG A 1 182 ? -8.347 5.265 -7.942 1.00 98.12 182 ARG A C 1
ATOM 1474 O O . ARG A 1 182 ? -9.358 5.435 -7.267 1.00 98.12 182 ARG A O 1
ATOM 1481 N N . ALA A 1 183 ? -7.356 4.455 -7.570 1.00 97.94 183 ALA A N 1
ATOM 1482 C CA . ALA A 1 183 ? -7.371 3.707 -6.314 1.00 97.94 183 ALA A CA 1
ATOM 1483 C C . ALA A 1 183 ? -7.357 4.641 -5.092 1.00 97.94 183 ALA A C 1
ATOM 1485 O O . ALA A 1 183 ? -8.061 4.414 -4.109 1.00 97.94 183 ALA A O 1
ATOM 1486 N N . MET A 1 184 ? -6.586 5.731 -5.154 1.00 98.12 184 MET A N 1
ATOM 1487 C CA . MET A 1 184 ? -6.553 6.730 -4.088 1.00 98.12 184 MET A CA 1
ATOM 1488 C C . MET A 1 184 ? -7.861 7.511 -3.964 1.00 98.12 184 MET A C 1
ATOM 1490 O O . MET A 1 184 ? -8.296 7.788 -2.845 1.00 98.12 184 MET A O 1
ATOM 1494 N N . ASP A 1 185 ? -8.498 7.849 -5.083 1.00 98.25 185 ASP A N 1
ATOM 1495 C CA . ASP A 1 185 ? -9.802 8.513 -5.083 1.00 98.25 185 ASP A CA 1
ATOM 1496 C C . ASP A 1 185 ? -10.887 7.601 -4.499 1.00 98.25 185 ASP A C 1
ATOM 1498 O O . ASP A 1 185 ? -11.678 8.039 -3.657 1.00 98.25 185 ASP A O 1
ATOM 1502 N N . LEU A 1 186 ? -10.867 6.313 -4.862 1.00 98.31 186 LEU A N 1
ATOM 1503 C CA . LEU A 1 186 ? -11.753 5.307 -4.281 1.00 98.31 186 LEU A CA 1
ATOM 1504 C C . LEU A 1 186 ? -11.539 5.190 -2.768 1.00 98.31 186 LEU A C 1
ATOM 1506 O O . LEU A 1 186 ? -12.507 5.307 -2.014 1.00 98.31 186 LEU A O 1
ATOM 1510 N N . LEU A 1 187 ? -10.290 5.050 -2.309 1.00 98.38 187 LEU A N 1
ATOM 1511 C CA . LEU A 1 187 ? -9.972 5.025 -0.881 1.00 98.38 187 LEU A CA 1
ATOM 1512 C C . LEU A 1 187 ? -10.551 6.253 -0.171 1.00 98.38 187 LEU A C 1
ATOM 1514 O O . LEU A 1 187 ? -11.301 6.099 0.790 1.00 98.38 187 LEU A O 1
ATOM 1518 N N . LYS A 1 188 ? -10.264 7.467 -0.661 1.00 98.31 188 LYS A N 1
ATOM 1519 C CA . LYS A 1 188 ? -10.752 8.722 -0.063 1.00 98.31 188 LYS A CA 1
ATOM 1520 C C . LYS A 1 188 ? -12.278 8.774 0.026 1.00 98.31 188 LYS A C 1
ATOM 1522 O O . LYS A 1 188 ? -12.795 9.276 1.025 1.00 98.31 188 LYS A O 1
ATOM 1527 N N . SER A 1 189 ? -12.990 8.238 -0.968 1.00 98.12 189 SER A N 1
ATOM 1528 C CA . SER A 1 189 ? -14.458 8.169 -0.959 1.00 98.12 189 SER A CA 1
ATOM 1529 C C . SER A 1 189 ? -15.014 7.294 0.176 1.00 98.12 189 SER A C 1
ATOM 1531 O O . SER A 1 189 ? -16.095 7.570 0.691 1.00 98.12 189 SER A O 1
ATOM 1533 N N . CYS A 1 190 ? -14.249 6.292 0.622 1.00 97.94 190 CYS A N 1
ATOM 1534 C CA . CYS A 1 190 ? -14.607 5.382 1.713 1.00 97.94 190 CYS A CA 1
ATOM 1535 C C . CYS A 1 190 ? -14.092 5.825 3.096 1.00 97.94 190 CYS A C 1
ATOM 1537 O O . CYS A 1 190 ? -14.376 5.164 4.101 1.00 97.94 190 CYS A O 1
ATOM 1539 N N . LEU A 1 191 ? -13.314 6.909 3.165 1.00 98.25 191 LEU A N 1
ATOM 1540 C CA . LEU A 1 191 ? -12.806 7.474 4.415 1.00 98.25 191 LEU A CA 1
ATOM 1541 C C . LEU A 1 191 ? -13.763 8.529 4.975 1.00 98.25 191 LEU A C 1
ATOM 1543 O O . LEU A 1 191 ? -14.400 9.283 4.230 1.00 98.25 191 LEU A O 1
ATOM 1547 N N . ASN A 1 192 ? -13.818 8.630 6.303 1.00 97.94 192 ASN A N 1
ATOM 1548 C CA . ASN A 1 192 ? -14.451 9.770 6.965 1.00 97.94 192 ASN A CA 1
ATOM 1549 C C . ASN A 1 192 ? -13.565 11.032 6.852 1.00 97.94 192 ASN A C 1
ATOM 1551 O O . ASN A 1 192 ? -12.403 10.954 6.452 1.00 97.94 192 ASN A O 1
ATOM 1555 N N . ASN A 1 193 ? -14.106 12.206 7.193 1.00 98.19 193 ASN A N 1
ATOM 1556 C CA . ASN A 1 193 ? -13.389 13.476 7.013 1.00 98.19 193 ASN A CA 1
ATOM 1557 C C . ASN A 1 193 ? -12.064 13.534 7.801 1.00 98.19 193 ASN A C 1
ATOM 1559 O O . ASN A 1 193 ? -11.055 13.952 7.246 1.00 98.19 193 ASN A O 1
ATOM 1563 N N . GLU A 1 194 ? -12.032 13.053 9.047 1.00 98.00 194 GLU A N 1
ATOM 1564 C CA . GLU A 1 194 ? -10.817 13.038 9.881 1.00 98.00 194 GLU A CA 1
ATOM 1565 C C . GLU A 1 194 ? -9.726 12.121 9.298 1.00 98.00 194 GLU A C 1
ATOM 1567 O O . GLU A 1 194 ? -8.540 12.464 9.279 1.00 98.00 194 GLU A O 1
ATOM 1572 N N . GLN A 1 195 ? -10.124 10.960 8.774 1.00 98.44 195 GLN A N 1
ATOM 1573 C CA . GLN A 1 195 ? -9.227 10.020 8.107 1.00 98.44 195 GLN A CA 1
ATOM 1574 C C . GLN A 1 195 ? -8.669 10.597 6.804 1.00 98.44 195 GLN A C 1
ATOM 1576 O O . GLN A 1 195 ? -7.480 10.427 6.539 1.00 98.44 195 GLN A O 1
ATOM 1581 N N . ARG A 1 196 ? -9.492 11.291 6.003 1.00 98.31 196 ARG A N 1
ATOM 1582 C CA . ARG A 1 196 ? -9.027 11.967 4.778 1.00 98.31 196 ARG A CA 1
ATOM 1583 C C . ARG A 1 196 ? -7.995 13.042 5.100 1.00 98.31 196 ARG A C 1
ATOM 1585 O O . ARG A 1 196 ? -6.924 13.039 4.500 1.00 98.31 196 ARG A O 1
ATOM 1592 N N . ASP A 1 197 ? -8.289 13.884 6.086 1.00 98.06 197 ASP A N 1
ATOM 1593 C CA . ASP A 1 197 ? -7.385 14.928 6.569 1.00 98.06 197 ASP A CA 1
ATOM 1594 C C . ASP A 1 197 ? -6.044 14.353 7.044 1.00 98.06 197 ASP A C 1
ATOM 1596 O O . ASP A 1 197 ? -4.978 14.873 6.708 1.00 98.06 197 ASP A O 1
ATOM 1600 N N . SER A 1 198 ? -6.089 13.258 7.808 1.00 97.88 198 SER A N 1
ATOM 1601 C CA . SER A 1 198 ? -4.888 12.575 8.303 1.00 97.88 198 SER A CA 1
ATOM 1602 C C . SER A 1 198 ? -4.071 11.970 7.162 1.00 97.88 198 SER A C 1
ATOM 1604 O O . SER A 1 198 ? -2.848 12.112 7.124 1.00 97.88 198 SER A O 1
ATOM 1606 N N . LEU A 1 199 ? -4.743 11.341 6.194 1.00 98.12 199 LEU A N 1
ATOM 1607 C CA . LEU A 1 199 ? -4.095 10.758 5.024 1.00 98.12 199 LEU A CA 1
ATOM 1608 C C . LEU A 1 199 ? -3.415 11.835 4.169 1.00 98.12 199 LEU A C 1
ATOM 1610 O O . LEU A 1 199 ? -2.301 11.628 3.694 1.00 98.12 199 LEU A O 1
ATOM 1614 N N . GLU A 1 200 ? -4.044 12.995 4.000 1.00 97.56 200 GLU A N 1
ATOM 1615 C CA . GLU A 1 200 ? -3.477 14.103 3.234 1.00 97.56 200 GLU A CA 1
ATOM 1616 C C . GLU A 1 200 ? -2.264 14.734 3.934 1.00 97.56 200 GLU A C 1
ATOM 1618 O O . GLU A 1 200 ? -1.217 14.901 3.304 1.00 97.56 200 GLU A O 1
ATOM 1623 N N . LYS A 1 201 ? -2.380 15.023 5.237 1.00 97.88 201 LYS A N 1
ATOM 1624 C CA . LYS A 1 201 ? -1.351 15.728 6.024 1.00 97.88 201 LYS A CA 1
ATOM 1625 C 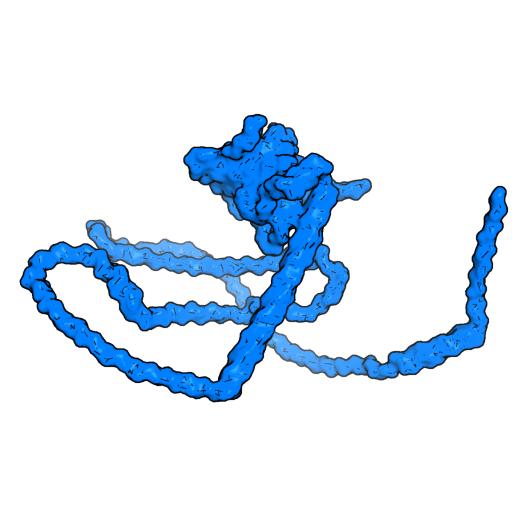C . LYS A 1 201 ? -0.191 14.832 6.446 1.00 97.88 201 LYS A C 1
ATOM 1627 O O . LYS A 1 201 ? 0.956 15.270 6.457 1.00 97.88 201 LYS A O 1
ATOM 1632 N N . SER A 1 202 ? -0.484 13.598 6.839 1.00 97.56 202 SER A N 1
ATOM 1633 C CA . SER A 1 202 ? 0.472 12.716 7.519 1.00 97.56 202 SER A CA 1
ATOM 1634 C C . SER A 1 202 ? 0.748 11.413 6.779 1.00 97.56 202 SER A C 1
ATOM 1636 O O . SER A 1 202 ? 1.593 10.643 7.227 1.00 97.56 202 SER A O 1
ATOM 1638 N N . LYS A 1 203 ? 0.078 11.166 5.645 1.00 97.94 203 LYS A N 1
ATOM 1639 C CA . LYS A 1 203 ? 0.223 9.934 4.849 1.00 97.94 203 LYS A CA 1
ATOM 1640 C C . LYS A 1 203 ? -0.135 8.661 5.621 1.00 97.94 203 LYS A C 1
ATOM 1642 O O . LYS A 1 203 ? 0.373 7.583 5.330 1.00 97.94 203 LYS A O 1
ATOM 1647 N N . PHE A 1 204 ? -1.015 8.779 6.612 1.00 98.25 204 PHE A N 1
ATOM 1648 C CA . PHE A 1 204 ? -1.602 7.648 7.322 1.00 98.25 204 PHE A CA 1
ATOM 1649 C C . PHE A 1 204 ? -2.964 8.026 7.902 1.00 98.25 204 PHE A C 1
ATOM 1651 O O . PHE A 1 204 ? -3.262 9.202 8.097 1.00 98.25 204 PHE A O 1
ATOM 1658 N N . PHE A 1 205 ? -3.779 7.034 8.243 1.00 98.56 205 PHE A N 1
ATOM 1659 C CA . PHE A 1 205 ? -5.015 7.247 8.998 1.00 98.56 205 PHE A CA 1
ATOM 1660 C C . PHE A 1 205 ? -5.233 6.143 10.033 1.00 98.56 205 PHE A C 1
ATOM 1662 O O . PHE A 1 205 ? -4.620 5.074 9.968 1.00 98.56 205 PHE A O 1
ATOM 1669 N N . TYR A 1 206 ? -6.098 6.415 11.011 1.00 98.50 206 TYR A N 1
ATOM 1670 C CA . TYR A 1 206 ? -6.444 5.453 12.053 1.00 98.50 206 TYR A CA 1
ATOM 1671 C C . TYR A 1 206 ? -7.776 4.755 11.771 1.00 98.50 206 TYR A C 1
ATOM 1673 O O . TYR A 1 206 ? -8.719 5.366 11.263 1.00 98.50 206 TYR A O 1
ATOM 1681 N N . VAL A 1 207 ? -7.859 3.483 12.153 1.00 98.25 207 VAL A N 1
ATOM 1682 C CA . VAL A 1 207 ? -9.076 2.665 12.109 1.00 98.25 207 VAL A CA 1
ATOM 1683 C C . VAL A 1 207 ? -9.223 1.950 13.443 1.00 98.25 207 VAL A C 1
ATOM 1685 O O . VAL A 1 207 ? -8.276 1.329 13.923 1.00 98.25 207 VAL A O 1
ATOM 1688 N N . THR A 1 208 ? -10.400 2.038 14.053 1.00 98.12 208 THR A N 1
ATOM 1689 C CA . THR A 1 208 ? -10.717 1.294 15.275 1.00 98.12 208 THR A CA 1
ATOM 1690 C C . THR A 1 208 ? -11.511 0.058 14.889 1.00 98.12 208 THR A C 1
ATOM 1692 O O . THR A 1 208 ? -12.560 0.173 14.260 1.00 98.12 208 THR A O 1
ATOM 1695 N N . ALA A 1 209 ? -11.003 -1.116 15.247 1.00 97.50 209 ALA A N 1
ATOM 1696 C CA . ALA A 1 209 ? -11.688 -2.374 14.995 1.00 97.50 209 ALA A CA 1
ATOM 1697 C C . ALA A 1 209 ? -12.845 -2.595 15.986 1.00 97.50 209 ALA A C 1
ATOM 1699 O O . ALA A 1 209 ? -12.833 -2.005 17.073 1.00 97.50 209 ALA A O 1
ATOM 1700 N N . PRO A 1 210 ? -13.798 -3.499 15.690 1.00 96.56 210 PRO A N 1
ATOM 1701 C CA . PRO A 1 210 ? -14.864 -3.867 16.624 1.00 96.56 210 PRO A CA 1
ATOM 1702 C C . PRO A 1 210 ? -14.364 -4.380 17.984 1.00 96.56 210 PRO A C 1
ATOM 1704 O O . PRO A 1 210 ? -15.039 -4.179 18.989 1.00 96.56 210 PRO A O 1
ATOM 1707 N N . SER A 1 211 ? -13.167 -4.981 18.056 1.00 96.25 211 SER A N 1
ATOM 1708 C CA . SER A 1 211 ? -12.557 -5.389 19.334 1.00 96.25 211 SER A CA 1
ATOM 1709 C C . SER A 1 211 ? -12.058 -4.222 20.202 1.00 96.25 211 SER A C 1
ATOM 1711 O O . SER A 1 211 ? -11.611 -4.437 21.327 1.00 96.25 211 SER A O 1
ATOM 1713 N N . GLY A 1 212 ? -12.076 -2.991 19.681 1.00 96.88 212 GLY A N 1
ATOM 1714 C CA . GLY A 1 212 ? -11.534 -1.796 20.330 1.00 96.88 212 GLY A CA 1
ATOM 1715 C C . GLY A 1 212 ? -10.046 -1.549 20.065 1.00 96.88 212 GLY A C 1
ATOM 1716 O O . GLY A 1 212 ? -9.516 -0.519 20.486 1.00 96.88 212 GLY A O 1
ATOM 1717 N N . ARG A 1 213 ? -9.349 -2.446 19.351 1.00 97.31 213 ARG A N 1
ATOM 1718 C CA . ARG A 1 213 ? -7.956 -2.213 18.943 1.00 97.31 213 ARG A CA 1
ATOM 1719 C C . ARG A 1 213 ? -7.871 -1.109 17.892 1.00 97.31 213 ARG A C 1
ATOM 1721 O O . ARG A 1 213 ? -8.655 -1.063 16.944 1.00 97.31 213 ARG A O 1
ATOM 1728 N N . LYS A 1 214 ? -6.894 -0.217 18.065 1.00 98.19 214 LYS A N 1
ATOM 1729 C CA . LYS A 1 214 ? -6.640 0.901 17.157 1.00 98.19 214 LYS A CA 1
ATOM 1730 C C . LYS A 1 214 ? -5.502 0.541 16.212 1.00 98.19 214 LYS A C 1
ATOM 1732 O O . LYS A 1 214 ? -4.407 0.179 16.640 1.00 98.19 214 LYS A O 1
ATOM 1737 N N . TYR A 1 215 ? -5.769 0.665 14.925 1.00 98.50 215 TYR A N 1
ATOM 1738 C CA . TYR A 1 215 ? -4.824 0.423 13.851 1.00 98.50 215 TYR A CA 1
ATOM 1739 C C . TYR A 1 215 ? -4.449 1.740 13.191 1.00 98.50 215 TYR A C 1
ATOM 1741 O O . TYR A 1 215 ? -5.275 2.644 13.076 1.00 98.50 215 TYR A O 1
ATOM 1749 N N . ARG A 1 216 ? -3.204 1.835 12.741 1.00 98.31 216 ARG A N 1
ATOM 1750 C CA . ARG A 1 216 ? -2.697 2.888 11.870 1.00 98.31 216 ARG A CA 1
ATOM 1751 C C . ARG A 1 216 ? -2.346 2.258 10.529 1.00 98.31 216 ARG A C 1
ATOM 1753 O O . ARG A 1 216 ? -1.587 1.289 10.500 1.00 98.31 216 ARG A O 1
ATOM 1760 N N . ILE A 1 217 ? -2.908 2.796 9.455 1.00 98.38 217 ILE A N 1
ATOM 1761 C CA . ILE A 1 217 ? -2.603 2.388 8.085 1.00 98.38 217 ILE A CA 1
ATOM 1762 C C . ILE A 1 217 ? -1.791 3.508 7.453 1.00 98.38 217 ILE A C 1
ATOM 1764 O O . ILE A 1 217 ? -2.315 4.597 7.219 1.00 98.38 217 ILE A O 1
ATOM 1768 N N . ASP A 1 218 ? -0.514 3.234 7.215 1.00 98.31 218 ASP A N 1
ATOM 1769 C CA . ASP A 1 218 ? 0.386 4.122 6.491 1.00 98.31 218 ASP A CA 1
ATOM 1770 C C . ASP A 1 218 ? 0.177 3.962 4.974 1.00 98.31 218 ASP A C 1
ATOM 1772 O O . ASP A 1 218 ? -0.278 2.919 4.492 1.00 98.31 218 ASP A O 1
ATOM 1776 N N . GLU A 1 219 ? 0.510 4.995 4.206 1.00 97.62 219 GLU A N 1
ATOM 1777 C CA . GLU A 1 219 ? 0.488 4.925 2.748 1.00 97.62 219 GLU A CA 1
ATOM 1778 C C . GLU A 1 219 ? 1.492 3.886 2.230 1.00 97.62 219 GLU A C 1
ATOM 1780 O O . GLU A 1 219 ? 2.678 3.923 2.560 1.00 97.62 219 GLU A O 1
ATOM 1785 N N . GLY A 1 220 ? 1.011 2.941 1.420 1.00 95.75 220 GLY A N 1
ATOM 1786 C CA . GLY A 1 220 ? 1.828 1.883 0.833 1.00 95.75 220 GLY A CA 1
ATOM 1787 C C . GLY A 1 220 ? 1.064 0.572 0.674 1.00 95.75 220 GLY A C 1
ATOM 1788 O O . GLY A 1 220 ? -0.139 0.503 0.909 1.00 95.75 220 GLY A O 1
ATOM 1789 N N . THR A 1 221 ? 1.775 -0.475 0.259 1.00 94.31 221 THR A N 1
ATOM 1790 C CA . THR A 1 221 ? 1.210 -1.820 0.030 1.00 94.31 221 THR A CA 1
ATOM 1791 C C . THR A 1 221 ? 1.726 -2.872 1.013 1.00 94.31 221 THR A C 1
ATOM 1793 O O . THR A 1 221 ? 1.076 -3.897 1.202 1.00 94.31 221 THR A O 1
ATOM 1796 N N . HIS A 1 222 ? 2.880 -2.639 1.648 1.00 92.31 222 HIS A N 1
ATOM 1797 C CA . HIS A 1 222 ? 3.565 -3.619 2.493 1.00 92.31 222 HIS A CA 1
ATOM 1798 C C . HIS A 1 222 ? 3.981 -3.031 3.846 1.00 92.31 222 HIS A C 1
ATOM 1800 O O . HIS A 1 222 ? 4.439 -1.890 3.930 1.00 92.31 222 HIS A O 1
ATOM 1806 N N . GLY A 1 223 ? 3.865 -3.819 4.923 1.00 92.12 223 GLY A N 1
ATOM 1807 C CA . GLY A 1 223 ? 4.298 -3.422 6.277 1.00 92.12 223 GLY A CA 1
ATOM 1808 C C . GLY A 1 223 ? 3.697 -2.100 6.784 1.00 92.12 223 GLY A C 1
ATOM 1809 O O . GLY A 1 223 ? 4.245 -1.467 7.692 1.00 92.12 223 GLY A O 1
ATOM 1810 N N . ASN A 1 224 ? 2.602 -1.665 6.165 1.00 96.81 224 ASN A N 1
ATOM 1811 C CA . ASN A 1 224 ? 1.979 -0.365 6.357 1.00 96.81 224 ASN A CA 1
ATOM 1812 C C . ASN A 1 224 ? 0.885 -0.402 7.435 1.00 96.81 224 ASN A C 1
ATOM 1814 O O . ASN A 1 224 ? 0.465 0.646 7.918 1.00 96.81 224 ASN A O 1
ATOM 1818 N N . LEU A 1 225 ? 0.467 -1.598 7.854 1.00 97.75 225 LEU A N 1
ATOM 1819 C CA . LEU A 1 225 ? -0.527 -1.808 8.894 1.00 97.75 225 LEU A CA 1
ATOM 1820 C C . LEU A 1 225 ? 0.136 -1.980 10.266 1.00 97.75 225 LEU A C 1
ATOM 1822 O O . LEU A 1 225 ? 0.994 -2.841 10.463 1.00 97.75 225 LEU A O 1
ATOM 1826 N N . LYS A 1 226 ? -0.265 -1.162 11.239 1.00 98.19 226 LYS A N 1
ATOM 1827 C CA . LYS A 1 226 ? 0.334 -1.121 12.581 1.00 98.19 226 LYS A CA 1
ATOM 1828 C C . LYS A 1 226 ? -0.748 -1.112 13.646 1.00 98.19 226 LYS A C 1
ATOM 1830 O O . LYS A 1 226 ? -1.711 -0.367 13.512 1.00 98.19 226 LYS A O 1
ATOM 1835 N N . VAL A 1 227 ? -0.581 -1.880 14.718 1.00 98.19 227 VAL A N 1
ATOM 1836 C CA . VAL A 1 227 ? -1.419 -1.734 15.918 1.00 98.19 227 VAL A CA 1
ATOM 1837 C C . VAL A 1 227 ? -0.784 -0.690 16.813 1.00 98.19 227 VAL A C 1
ATOM 1839 O O . VAL A 1 227 ? 0.422 -0.741 17.069 1.00 98.19 227 VAL A O 1
ATOM 1842 N N . VAL A 1 228 ? -1.595 0.252 17.284 1.00 98.12 228 VAL A N 1
ATOM 1843 C CA . VAL A 1 228 ? -1.159 1.304 18.197 1.00 98.12 228 VAL A CA 1
ATOM 1844 C C . VAL A 1 228 ? -1.856 1.186 19.547 1.00 98.12 228 VAL A C 1
ATOM 1846 O O . VAL A 1 228 ? -3.028 0.817 19.633 1.00 98.12 228 VAL A O 1
ATOM 1849 N N . ASN A 1 229 ? -1.126 1.503 20.612 1.00 96.56 229 ASN A N 1
ATOM 1850 C CA . ASN A 1 229 ? -1.685 1.609 21.954 1.00 96.56 229 ASN A CA 1
ATOM 1851 C C . ASN A 1 229 ? -2.437 2.946 22.147 1.00 96.56 229 ASN A C 1
ATOM 1853 O O . ASN A 1 229 ? -2.573 3.750 21.218 1.00 96.56 229 ASN A O 1
ATOM 1857 N N . LYS A 1 230 ? -2.944 3.193 23.361 1.00 94.19 230 LYS A N 1
ATOM 1858 C CA . LYS A 1 230 ? -3.702 4.416 23.686 1.00 94.19 230 LYS A CA 1
ATOM 1859 C C . LYS A 1 230 ? -2.847 5.680 23.573 1.00 94.19 230 LYS A C 1
ATOM 1861 O O . LYS A 1 230 ? -3.362 6.734 23.217 1.00 94.19 230 LYS A O 1
ATOM 1866 N N . GLU A 1 231 ? -1.545 5.552 23.804 1.00 94.31 231 GLU A N 1
ATOM 1867 C CA . GLU A 1 231 ? -0.549 6.617 23.691 1.00 94.31 231 GLU A CA 1
ATOM 1868 C C . GLU A 1 231 ? -0.071 6.833 22.240 1.00 94.31 231 GLU A C 1
ATOM 1870 O O . GLU A 1 231 ? 0.792 7.673 21.992 1.00 94.31 231 GLU A O 1
ATOM 1875 N N . GLY A 1 232 ? -0.599 6.074 21.269 1.00 92.94 232 GLY A N 1
ATOM 1876 C CA . GLY A 1 232 ? -0.235 6.169 19.853 1.00 92.94 232 GLY A CA 1
ATOM 1877 C C . GLY A 1 232 ? 1.082 5.479 19.477 1.00 92.94 232 GLY A C 1
ATOM 1878 O O . GLY A 1 232 ? 1.547 5.622 18.345 1.00 92.94 232 GLY A O 1
ATOM 1879 N N . ARG A 1 233 ? 1.692 4.715 20.391 1.00 95.81 233 ARG A N 1
ATOM 1880 C CA . ARG A 1 233 ? 2.907 3.931 20.128 1.00 95.81 233 ARG A CA 1
ATOM 1881 C C . ARG A 1 233 ? 2.567 2.642 19.396 1.00 95.81 233 ARG A C 1
ATOM 1883 O O . ARG A 1 233 ? 1.570 1.993 19.699 1.00 95.81 233 ARG A O 1
ATOM 1890 N N . VAL A 1 234 ? 3.415 2.271 18.442 1.00 97.12 234 VAL A N 1
ATOM 1891 C CA . VAL A 1 234 ? 3.268 1.042 17.652 1.00 97.12 234 VAL A CA 1
ATOM 1892 C C . VAL A 1 234 ? 3.692 -0.154 18.497 1.00 97.12 234 VAL A C 1
ATOM 1894 O O . VAL A 1 234 ? 4.863 -0.250 18.847 1.00 97.12 234 VAL A O 1
ATOM 1897 N N . ILE A 1 235 ? 2.758 -1.063 18.770 1.00 97.50 235 ILE A N 1
ATOM 1898 C CA . ILE A 1 235 ? 3.003 -2.292 19.546 1.00 97.50 235 ILE A CA 1
ATOM 1899 C C . ILE A 1 235 ? 3.147 -3.532 18.656 1.00 97.50 235 ILE A C 1
ATOM 1901 O O . ILE A 1 235 ? 3.820 -4.493 19.021 1.00 97.50 235 ILE A O 1
ATOM 1905 N N . GLU A 1 236 ? 2.550 -3.503 17.463 1.00 97.62 236 GLU A N 1
ATOM 1906 C CA . GLU A 1 236 ? 2.635 -4.587 16.485 1.00 97.62 236 GLU A CA 1
ATOM 1907 C C . GLU A 1 236 ? 2.676 -4.021 15.063 1.00 97.62 236 GLU A C 1
ATOM 1909 O O . GLU A 1 236 ? 2.074 -2.983 14.765 1.00 97.62 236 GLU A O 1
ATOM 1914 N N . ARG A 1 237 ? 3.351 -4.730 14.160 1.00 97.56 237 ARG A N 1
ATOM 1915 C CA . ARG A 1 237 ? 3.367 -4.456 12.718 1.00 97.56 237 ARG A CA 1
ATOM 1916 C C . ARG A 1 237 ? 2.815 -5.664 11.994 1.00 97.56 237 ARG A C 1
ATOM 1918 O O . ARG A 1 237 ? 3.315 -6.766 12.185 1.00 97.56 237 ARG A O 1
ATOM 1925 N N . LEU A 1 238 ? 1.792 -5.457 11.180 1.00 96.69 238 LEU A N 1
ATOM 1926 C CA . LEU A 1 238 ? 1.128 -6.512 10.435 1.00 96.69 238 LEU A CA 1
ATOM 1927 C C . LEU A 1 238 ? 1.532 -6.406 8.967 1.00 96.69 238 LEU A C 1
ATOM 1929 O O . LEU A 1 238 ? 1.513 -5.327 8.373 1.00 96.69 238 LEU A O 1
ATOM 1933 N N . CYS A 1 239 ? 1.872 -7.542 8.372 1.00 94.06 239 CYS A N 1
ATOM 1934 C CA . CYS A 1 239 ? 2.104 -7.661 6.943 1.00 94.06 239 CYS A CA 1
ATOM 1935 C C . CYS A 1 239 ? 1.009 -8.532 6.326 1.00 94.06 239 CYS A C 1
ATOM 1937 O O . CYS A 1 239 ? 1.020 -9.756 6.471 1.00 94.06 239 CYS A O 1
ATOM 1939 N N . VAL A 1 240 ? 0.065 -7.870 5.659 1.00 90.00 240 VAL A N 1
ATOM 1940 C CA . VAL A 1 240 ? -0.984 -8.471 4.831 1.00 90.00 240 VAL A CA 1
ATOM 1941 C C . VAL A 1 240 ? -1.060 -7.672 3.534 1.00 90.00 240 VAL A C 1
ATOM 1943 O O . VAL A 1 240 ? -1.522 -6.530 3.509 1.00 90.00 240 VAL A O 1
ATOM 1946 N N . GLN A 1 241 ? -0.509 -8.252 2.472 1.00 86.50 241 GLN A N 1
ATOM 1947 C CA . GLN A 1 241 ? -0.355 -7.583 1.189 1.00 86.50 241 GLN A CA 1
ATOM 1948 C C . GLN A 1 241 ? -1.189 -8.308 0.128 1.00 86.50 241 GLN A C 1
ATOM 1950 O O . GLN A 1 241 ? -0.886 -9.459 -0.192 1.00 86.50 241 GLN A O 1
ATOM 1955 N N . PRO A 1 242 ? -2.205 -7.650 -0.450 1.00 87.31 242 PRO A N 1
ATOM 1956 C CA . PRO A 1 242 ? -2.726 -8.064 -1.743 1.00 87.31 242 PRO A CA 1
ATOM 1957 C C . PRO A 1 242 ? -1.654 -7.857 -2.827 1.00 87.31 242 PRO A C 1
ATOM 1959 O O . PRO A 1 242 ? -0.984 -6.823 -2.872 1.00 87.31 242 PRO A O 1
ATOM 1962 N N . ASN A 1 243 ? -1.468 -8.859 -3.686 1.00 87.12 243 ASN A N 1
ATOM 1963 C CA . ASN A 1 243 ? -0.485 -8.808 -4.770 1.00 87.12 243 ASN A CA 1
ATOM 1964 C C . ASN A 1 243 ? -1.003 -7.966 -5.942 1.00 87.12 243 ASN A C 1
ATOM 1966 O O . ASN A 1 243 ? -2.195 -7.994 -6.238 1.00 87.12 243 ASN A O 1
ATOM 1970 N N . ASP A 1 244 ? -0.094 -7.256 -6.613 1.00 89.44 244 ASP A N 1
ATOM 1971 C CA . ASP A 1 244 ? -0.341 -6.534 -7.872 1.00 89.44 244 ASP A CA 1
ATOM 1972 C C . ASP A 1 244 ? -1.473 -5.491 -7.844 1.00 89.44 244 ASP A C 1
ATOM 1974 O O . ASP A 1 244 ? -2.055 -5.169 -8.880 1.00 89.44 244 ASP A O 1
ATOM 1978 N N . VAL A 1 245 ? -1.764 -4.914 -6.673 1.00 93.31 245 VAL A N 1
ATOM 1979 C CA . VAL A 1 245 ? -2.745 -3.826 -6.540 1.00 93.31 245 VAL A CA 1
ATOM 1980 C C . VAL A 1 245 ? -2.084 -2.484 -6.197 1.00 93.31 245 VAL A C 1
ATOM 1982 O O . VAL A 1 245 ? -1.059 -2.454 -5.505 1.00 93.31 245 VAL A O 1
ATOM 1985 N N . PRO A 1 246 ? -2.658 -1.350 -6.640 1.00 96.25 246 PRO A N 1
ATOM 1986 C CA . PRO A 1 246 ? -2.221 -0.029 -6.202 1.00 96.25 246 PRO A CA 1
ATOM 1987 C C . PRO A 1 246 ? -2.379 0.169 -4.685 1.00 96.25 246 PRO A C 1
ATOM 1989 O O . PRO A 1 246 ? -3.245 -0.429 -4.047 1.00 96.25 246 PRO A O 1
ATOM 1992 N N . ALA A 1 247 ? -1.580 1.071 -4.107 1.00 96.19 247 ALA A N 1
ATOM 1993 C CA . ALA A 1 247 ? -1.578 1.340 -2.665 1.00 96.19 247 ALA A CA 1
ATOM 1994 C C . ALA A 1 247 ? -2.961 1.719 -2.106 1.00 96.19 247 ALA A C 1
ATOM 1996 O O . ALA A 1 247 ? -3.343 1.218 -1.053 1.00 96.19 247 ALA A O 1
ATOM 1997 N N . GLY A 1 248 ? -3.735 2.544 -2.823 1.00 97.62 248 GLY A N 1
ATOM 1998 C CA . GLY A 1 248 ? -5.081 2.937 -2.392 1.00 97.62 248 GLY A CA 1
ATOM 1999 C C . GLY A 1 248 ? -6.023 1.746 -2.193 1.00 97.62 248 GLY A C 1
ATOM 2000 O O . GLY A 1 248 ? -6.692 1.662 -1.163 1.00 97.62 248 GLY A O 1
ATOM 2001 N N . ASP A 1 249 ? -5.998 0.783 -3.117 1.00 97.19 249 ASP A N 1
ATOM 2002 C CA . ASP A 1 249 ? -6.810 -0.435 -3.034 1.00 97.19 249 ASP A CA 1
ATOM 2003 C C . ASP A 1 249 ? -6.318 -1.342 -1.901 1.00 97.19 249 ASP A C 1
ATOM 2005 O O . ASP A 1 249 ? -7.126 -1.859 -1.130 1.00 97.19 249 ASP A O 1
ATOM 2009 N N . ALA A 1 250 ? -4.996 -1.486 -1.736 1.00 96.38 250 ALA A N 1
ATOM 2010 C CA . ALA A 1 250 ? -4.421 -2.246 -0.625 1.00 96.38 250 ALA A CA 1
ATOM 2011 C C . ALA A 1 250 ? -4.858 -1.682 0.737 1.00 96.38 250 ALA A C 1
ATOM 2013 O O . ALA A 1 250 ? -5.344 -2.422 1.594 1.00 96.38 250 ALA A O 1
ATOM 2014 N N . MET A 1 251 ? -4.743 -0.365 0.920 1.00 97.94 251 MET A N 1
ATOM 2015 C CA . MET A 1 251 ? -5.153 0.333 2.141 1.00 97.94 251 MET A CA 1
ATOM 2016 C C . MET A 1 251 ? -6.666 0.230 2.381 1.00 97.94 251 MET A C 1
ATOM 2018 O O . MET A 1 251 ? -7.095 0.078 3.527 1.00 97.94 251 MET A O 1
ATOM 2022 N N . LEU A 1 252 ? -7.480 0.286 1.321 1.00 97.75 252 LEU A N 1
ATOM 2023 C CA . LEU A 1 252 ? -8.934 0.143 1.414 1.00 97.75 252 LEU A CA 1
ATOM 2024 C C . LEU A 1 252 ? -9.331 -1.268 1.857 1.00 97.75 252 LEU A C 1
ATOM 2026 O O . LEU A 1 252 ? -10.123 -1.414 2.788 1.00 97.75 252 LEU A O 1
ATOM 2030 N N . VAL A 1 253 ? -8.748 -2.301 1.246 1.00 96.00 253 VAL A N 1
ATOM 2031 C CA . VAL A 1 253 ? -8.970 -3.700 1.642 1.00 96.00 253 VAL A CA 1
ATOM 2032 C C . VAL A 1 253 ? -8.571 -3.908 3.101 1.00 96.00 253 VAL A C 1
ATOM 2034 O O . VAL A 1 253 ? -9.352 -4.455 3.877 1.00 96.00 253 VAL A O 1
ATOM 2037 N N . GLN A 1 254 ? -7.404 -3.406 3.512 1.00 96.38 254 GLN A N 1
ATOM 2038 C CA . GLN A 1 254 ? -6.948 -3.487 4.901 1.00 96.38 254 GLN A CA 1
ATOM 2039 C C . GLN A 1 254 ? -7.929 -2.805 5.866 1.00 96.38 254 GLN A C 1
ATOM 2041 O O . GLN A 1 254 ? -8.285 -3.398 6.883 1.00 96.38 254 GLN A O 1
ATOM 2046 N N . LYS A 1 255 ? -8.421 -1.600 5.541 1.00 97.75 255 LYS A N 1
ATOM 2047 C CA . LYS A 1 255 ? -9.454 -0.911 6.333 1.00 97.75 255 LYS A CA 1
ATOM 2048 C C . LYS A 1 255 ? -10.709 -1.773 6.486 1.00 97.75 255 LYS A C 1
ATOM 2050 O O . LYS A 1 255 ? -11.172 -1.968 7.607 1.00 97.75 255 LYS A O 1
ATOM 2055 N N . LEU A 1 256 ? -11.234 -2.308 5.385 1.00 96.69 256 LEU A N 1
ATOM 2056 C CA . LEU A 1 256 ? -12.442 -3.138 5.401 1.00 96.69 256 LEU A CA 1
ATOM 2057 C C . LEU A 1 256 ? -12.245 -4.416 6.223 1.00 96.69 256 LEU A C 1
ATOM 2059 O O . LEU A 1 256 ? -13.130 -4.790 6.992 1.00 96.69 256 LEU A O 1
ATOM 2063 N N . MET A 1 257 ? -11.080 -5.059 6.121 1.00 95.25 257 MET A N 1
ATOM 2064 C CA . MET A 1 257 ? -10.753 -6.235 6.930 1.00 95.25 257 MET A CA 1
ATOM 2065 C C . MET A 1 257 ? -10.711 -5.910 8.427 1.00 95.25 257 MET A C 1
ATOM 2067 O O . MET A 1 257 ? -11.211 -6.695 9.224 1.00 95.25 257 MET A O 1
ATOM 2071 N N . ILE A 1 258 ? -10.173 -4.752 8.824 1.00 96.88 258 ILE A N 1
ATOM 2072 C CA . ILE A 1 258 ? -10.170 -4.310 10.231 1.00 96.88 258 ILE A CA 1
ATOM 2073 C C . ILE A 1 258 ? -11.600 -4.077 10.734 1.00 96.88 258 ILE A C 1
ATOM 2075 O O . ILE A 1 258 ? -11.927 -4.453 11.857 1.00 96.88 258 ILE A O 1
ATOM 2079 N N . GLU A 1 259 ? -12.451 -3.462 9.913 1.00 96.81 259 GLU A N 1
ATOM 2080 C CA . GLU A 1 259 ? -13.824 -3.109 10.292 1.00 96.81 259 GLU A CA 1
ATOM 2081 C C . GLU A 1 259 ? -14.768 -4.319 10.338 1.00 96.81 259 GLU A C 1
ATOM 2083 O O . GLU A 1 259 ? -15.710 -4.320 11.130 1.00 96.81 259 GLU A O 1
ATOM 2088 N N . THR A 1 260 ? -14.535 -5.341 9.508 1.00 95.25 260 THR A N 1
ATOM 2089 C CA . THR A 1 260 ? -15.493 -6.446 9.307 1.00 95.25 260 THR A CA 1
ATOM 2090 C C . THR A 1 260 ? -14.988 -7.822 9.735 1.00 95.25 260 THR A C 1
ATOM 2092 O O . THR A 1 260 ? -15.795 -8.652 10.145 1.00 95.25 260 THR A O 1
ATOM 2095 N N . ALA A 1 261 ? -13.681 -8.079 9.654 1.00 94.25 261 ALA A N 1
ATOM 2096 C CA . ALA A 1 261 ? -13.102 -9.419 9.758 1.00 94.25 261 ALA A CA 1
ATOM 2097 C C . ALA A 1 261 ? -11.736 -9.407 10.473 1.00 94.25 261 ALA A C 1
ATOM 2099 O O . ALA A 1 261 ? -10.770 -10.035 10.029 1.00 94.25 261 ALA A O 1
ATOM 2100 N N . GLU A 1 262 ? -11.645 -8.682 11.591 1.00 95.81 262 GLU A N 1
ATOM 2101 C CA . GLU A 1 262 ? -10.384 -8.460 12.306 1.00 95.81 262 GLU A CA 1
ATOM 2102 C C . GLU A 1 262 ? -9.671 -9.767 12.702 1.00 95.81 262 GLU A C 1
ATOM 2104 O O . GLU A 1 262 ? -8.451 -9.885 12.563 1.00 95.81 262 GLU A O 1
ATOM 2109 N N . ASP A 1 263 ? -10.415 -10.766 13.176 1.00 93.50 263 ASP A N 1
ATOM 2110 C CA . ASP A 1 263 ? -9.829 -12.038 13.606 1.00 93.50 263 ASP A CA 1
ATOM 2111 C C . ASP A 1 263 ? -9.186 -12.792 12.437 1.00 93.50 263 ASP A C 1
ATOM 2113 O O . ASP A 1 263 ? -8.109 -13.374 12.583 1.00 93.50 263 ASP A O 1
ATOM 2117 N N . ALA A 1 264 ? -9.810 -12.743 11.258 1.00 91.38 264 ALA A N 1
ATOM 2118 C CA . ALA A 1 264 ? -9.258 -13.342 10.050 1.00 91.38 264 ALA A CA 1
ATOM 2119 C C . ALA A 1 264 ? -8.015 -12.578 9.578 1.00 91.38 264 ALA A C 1
ATOM 2121 O O . ALA A 1 264 ? -6.983 -13.190 9.306 1.00 91.38 264 ALA A O 1
ATOM 2122 N N . LEU A 1 265 ? -8.069 -11.242 9.567 1.00 93.75 265 LEU A N 1
ATOM 2123 C CA . LEU A 1 265 ? -6.918 -10.391 9.255 1.00 93.75 265 LEU A CA 1
ATOM 2124 C C . LEU A 1 265 ? -5.689 -10.782 10.081 1.00 93.75 265 LEU A C 1
ATOM 2126 O O . LEU A 1 265 ? -4.604 -10.965 9.534 1.00 93.75 265 LEU A O 1
ATOM 2130 N N . ARG A 1 266 ? -5.859 -10.948 11.394 1.00 94.12 266 ARG A N 1
ATOM 2131 C CA . ARG A 1 266 ? -4.755 -11.298 12.297 1.00 94.12 266 ARG A CA 1
ATOM 2132 C C . ARG A 1 266 ? -4.283 -12.725 12.169 1.00 94.12 266 ARG A C 1
ATOM 2134 O O . ARG A 1 266 ? -3.094 -12.970 12.325 1.00 94.12 266 ARG A O 1
ATOM 2141 N N . ARG A 1 267 ? -5.194 -13.653 11.887 1.00 92.19 267 ARG A N 1
ATOM 2142 C CA . ARG A 1 267 ? -4.834 -15.045 11.621 1.00 92.19 267 ARG A CA 1
ATOM 2143 C C . ARG A 1 267 ? -3.914 -15.162 10.407 1.00 92.19 267 ARG A C 1
ATOM 2145 O O . ARG A 1 267 ? -3.055 -16.036 10.401 1.00 92.19 267 ARG A O 1
ATOM 2152 N N . HIS A 1 268 ? -4.077 -14.299 9.404 1.00 89.25 268 HIS A N 1
ATOM 2153 C CA . HIS A 1 268 ? -3.305 -14.366 8.159 1.00 89.25 268 HIS A CA 1
ATOM 2154 C C . HIS A 1 268 ? -2.110 -13.422 8.092 1.00 89.25 268 HIS A C 1
ATOM 2156 O O . HIS A 1 268 ? -1.158 -13.696 7.361 1.00 89.25 268 HIS A O 1
ATOM 2162 N N . ALA A 1 269 ? -2.139 -12.313 8.824 1.00 93.69 269 ALA A N 1
ATOM 2163 C CA . ALA A 1 269 ? -1.027 -11.380 8.828 1.00 93.69 269 ALA A CA 1
ATOM 2164 C C . ALA A 1 269 ? 0.214 -12.013 9.468 1.00 93.69 269 ALA A C 1
ATOM 2166 O O . ALA A 1 269 ? 0.136 -12.651 10.515 1.00 93.69 269 ALA A O 1
ATOM 2167 N N . ASN A 1 270 ? 1.385 -11.753 8.886 1.00 94.50 270 ASN A N 1
ATOM 2168 C CA . ASN A 1 270 ? 2.627 -11.910 9.639 1.00 94.50 270 ASN A CA 1
ATOM 2169 C C . ASN A 1 270 ? 2.734 -10.730 10.607 1.00 94.50 270 ASN A C 1
ATOM 2171 O O . ASN A 1 270 ? 2.675 -9.578 10.170 1.00 94.50 270 ASN A O 1
ATOM 2175 N N . ILE A 1 271 ? 2.865 -11.009 11.900 1.00 96.38 271 ILE A N 1
ATOM 2176 C CA . ILE A 1 271 ? 2.867 -10.004 12.962 1.00 96.38 271 ILE A CA 1
ATOM 2177 C C . ILE A 1 271 ? 4.271 -9.902 13.550 1.00 96.38 271 ILE A C 1
ATOM 2179 O O . ILE A 1 271 ? 4.779 -10.862 14.118 1.00 96.38 271 ILE A O 1
ATOM 2183 N N . THR A 1 272 ? 4.893 -8.733 13.455 1.00 96.62 272 THR A N 1
ATOM 2184 C CA . THR A 1 272 ? 6.112 -8.409 14.203 1.00 96.62 272 THR A CA 1
ATOM 2185 C C . THR A 1 272 ? 5.728 -7.644 15.463 1.00 96.62 272 THR A C 1
ATOM 2187 O O . THR A 1 272 ? 5.141 -6.563 15.377 1.00 96.62 272 THR A O 1
ATOM 2190 N N . LEU A 1 273 ? 6.056 -8.201 16.623 1.00 95.50 273 LEU A N 1
ATOM 2191 C CA . LEU A 1 273 ? 5.841 -7.590 17.933 1.00 95.50 273 LEU A CA 1
ATOM 2192 C C . LEU A 1 273 ? 6.906 -6.520 18.231 1.00 95.50 273 LEU A C 1
ATOM 2194 O O . LEU A 1 273 ? 7.957 -6.470 17.588 1.00 95.50 273 LEU A O 1
ATOM 2198 N N . GLU A 1 274 ? 6.661 -5.680 19.238 1.00 92.50 274 GLU A N 1
ATOM 2199 C CA . GLU A 1 274 ? 7.593 -4.630 19.685 1.00 92.50 274 GLU A CA 1
ATOM 2200 C C . GLU A 1 274 ? 8.984 -5.171 20.067 1.00 92.50 274 GLU A C 1
ATOM 2202 O O . GLU A 1 274 ? 9.996 -4.540 19.773 1.00 92.50 274 GLU A O 1
ATOM 2207 N N . ASN A 1 275 ? 9.052 -6.375 20.644 1.00 93.44 275 ASN A N 1
ATOM 2208 C CA . ASN A 1 275 ? 10.308 -7.044 21.005 1.00 93.44 275 ASN A CA 1
ATOM 2209 C C . ASN A 1 275 ? 11.061 -7.658 19.800 1.00 93.44 275 ASN A C 1
ATOM 2211 O O . ASN A 1 275 ? 12.061 -8.347 19.991 1.00 93.44 275 ASN A O 1
ATOM 2215 N N . GLY A 1 276 ? 10.570 -7.459 18.572 1.00 93.06 276 GLY A N 1
ATOM 2216 C CA . GLY A 1 276 ? 11.143 -8.014 17.344 1.00 93.06 276 GLY A CA 1
ATOM 2217 C C . GLY A 1 276 ? 10.742 -9.462 17.047 1.00 93.06 276 GLY A C 1
ATOM 2218 O O . GLY A 1 276 ? 11.086 -9.975 15.982 1.00 93.06 276 GLY A O 1
ATOM 2219 N N . GLN A 1 277 ? 9.991 -10.123 17.933 1.00 94.44 277 GLN A N 1
ATOM 2220 C CA . GLN A 1 277 ? 9.475 -11.465 17.685 1.00 94.44 277 GLN A CA 1
ATOM 2221 C C . GLN A 1 277 ? 8.474 -11.443 16.527 1.00 94.44 277 GLN A C 1
ATOM 2223 O O . GLN A 1 277 ? 7.592 -10.586 16.460 1.00 94.44 277 GLN A O 1
ATOM 2228 N N . MET A 1 278 ? 8.598 -12.415 15.627 1.00 94.56 278 MET A N 1
ATOM 2229 C CA . MET A 1 278 ? 7.701 -12.579 14.490 1.00 94.56 278 MET A CA 1
ATOM 2230 C C . MET A 1 278 ? 6.752 -13.754 14.730 1.00 94.56 278 MET A C 1
ATOM 2232 O O . MET A 1 278 ? 7.189 -14.869 15.008 1.00 94.56 278 MET A O 1
ATOM 2236 N N . LEU A 1 279 ? 5.454 -13.498 14.608 1.00 92.62 279 LEU A N 1
ATOM 2237 C CA . LEU A 1 279 ? 4.391 -14.492 14.583 1.00 92.62 279 LEU A CA 1
ATOM 2238 C C . LEU A 1 279 ? 3.933 -14.635 13.133 1.00 92.62 279 LEU A C 1
ATOM 2240 O O . LEU A 1 279 ? 3.461 -13.673 12.526 1.00 92.62 279 LEU A O 1
ATOM 2244 N N . TYR A 1 280 ? 4.113 -15.817 12.557 1.00 89.56 280 TYR A N 1
ATOM 2245 C CA . TYR A 1 280 ? 3.703 -16.072 11.181 1.00 89.56 280 TYR A CA 1
ATOM 2246 C C . TYR A 1 280 ? 2.206 -16.346 11.118 1.00 89.56 280 TYR A C 1
ATOM 2248 O O . TYR 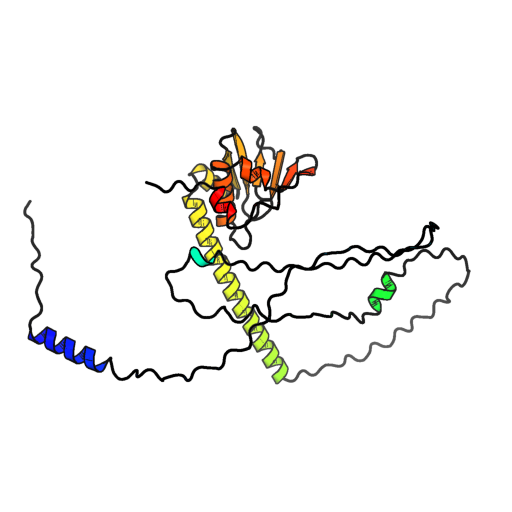A 1 280 ? 1.679 -17.123 11.916 1.00 89.56 280 TYR A O 1
ATOM 2256 N N . GLY A 1 281 ? 1.543 -15.707 10.158 1.00 84.94 281 GLY A N 1
ATOM 2257 C CA . GLY A 1 281 ? 0.146 -15.983 9.864 1.00 84.94 281 GLY A CA 1
ATOM 2258 C C . GLY A 1 281 ? -0.027 -17.333 9.170 1.00 84.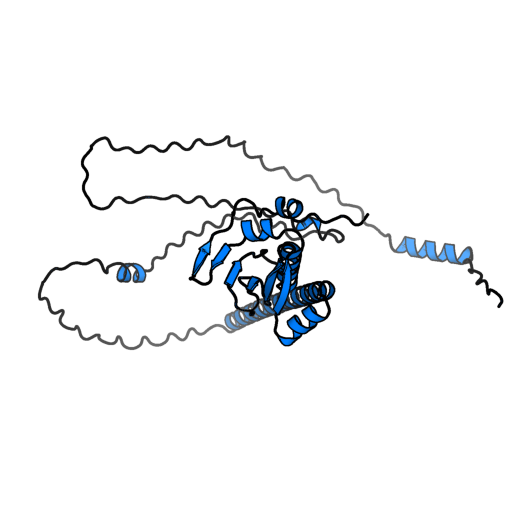94 281 GLY A C 1
ATOM 2259 O O . GLY A 1 281 ? 0.911 -17.889 8.587 1.00 84.94 281 GLY A O 1
ATOM 2260 N N . ASP A 1 282 ? -1.248 -17.855 9.203 1.00 82.50 282 ASP A N 1
ATOM 2261 C CA . ASP A 1 282 ? -1.615 -19.059 8.466 1.00 82.50 282 ASP A CA 1
ATOM 2262 C C . ASP A 1 282 ? -1.645 -18.767 6.956 1.00 82.50 282 ASP A C 1
ATOM 2264 O O . ASP A 1 282 ? -2.545 -18.086 6.448 1.00 82.50 282 ASP A O 1
ATOM 2268 N N . ARG A 1 283 ? -0.636 -19.285 6.242 1.00 64.69 283 ARG A N 1
ATOM 2269 C CA . ARG A 1 283 ? -0.466 -19.130 4.789 1.00 64.69 283 ARG A CA 1
ATOM 2270 C C . ARG A 1 283 ? -1.471 -19.939 3.965 1.00 64.69 283 ARG A C 1
ATOM 2272 O O . ARG A 1 283 ? -1.630 -19.641 2.787 1.00 64.69 283 ARG A O 1
ATOM 2279 N N . ALA A 1 284 ? -2.138 -20.944 4.534 1.00 62.53 284 ALA A N 1
ATOM 2280 C CA . ALA A 1 284 ? -2.950 -21.898 3.769 1.00 62.53 284 ALA A CA 1
ATOM 2281 C C . ALA A 1 284 ? -4.354 -21.379 3.379 1.00 62.53 284 ALA A C 1
ATOM 2283 O O . ALA A 1 284 ? -5.131 -22.094 2.741 1.00 62.53 284 ALA A O 1
ATOM 2284 N N . LEU A 1 285 ? -4.714 -20.154 3.778 1.00 54.84 285 LEU A N 1
ATOM 2285 C CA . LEU A 1 285 ? -6.106 -19.686 3.796 1.00 54.84 285 LEU A CA 1
ATOM 2286 C C . LEU A 1 285 ? -6.385 -18.393 3.007 1.00 54.84 285 LEU A C 1
ATOM 2288 O O . LEU A 1 285 ? -7.552 -18.057 2.838 1.00 54.84 285 LEU A O 1
ATOM 2292 N N . LEU A 1 286 ? -5.369 -17.704 2.477 1.00 54.50 286 LEU A N 1
ATOM 2293 C CA . LEU A 1 286 ? -5.543 -16.530 1.603 1.00 54.50 286 LEU A CA 1
ATOM 2294 C C . LEU A 1 286 ? -5.499 -16.910 0.111 1.00 54.50 286 LEU A C 1
ATOM 2296 O O . LEU A 1 286 ? -4.792 -16.281 -0.676 1.00 54.50 286 LEU A O 1
ATOM 2300 N N . ASP A 1 287 ? -6.217 -17.959 -0.291 1.00 58.84 287 ASP A N 1
ATOM 2301 C CA . ASP A 1 287 ? -6.533 -18.129 -1.712 1.00 58.84 287 ASP A CA 1
ATOM 2302 C C . ASP A 1 287 ? -7.670 -17.166 -2.112 1.00 58.84 287 ASP A C 1
ATOM 2304 O O . ASP A 1 287 ? -8.454 -16.702 -1.278 1.00 58.84 287 ASP A O 1
ATOM 2308 N N . ASN A 1 288 ? -7.753 -16.833 -3.402 1.00 56.03 288 ASN A N 1
ATOM 2309 C CA . ASN A 1 288 ? -8.732 -15.867 -3.909 1.00 56.03 288 ASN A CA 1
ATOM 2310 C C . ASN A 1 288 ? -10.195 -16.321 -3.729 1.00 56.03 288 ASN A C 1
ATOM 2312 O O . ASN A 1 288 ? -11.082 -15.472 -3.760 1.00 56.03 288 ASN A O 1
ATOM 2316 N N . GLN A 1 289 ? -10.466 -17.621 -3.554 1.00 53.78 289 GLN A N 1
ATOM 2317 C CA . GLN A 1 289 ? -11.825 -18.114 -3.303 1.00 53.78 289 GLN A CA 1
ATOM 2318 C C . GLN A 1 289 ? -12.258 -17.819 -1.861 1.00 53.78 289 GLN A C 1
ATOM 2320 O O . GLN A 1 289 ? -13.380 -17.371 -1.647 1.00 53.78 289 GLN A O 1
ATOM 2325 N N . LYS A 1 290 ? -11.356 -17.959 -0.885 1.00 62.28 290 LYS A N 1
ATOM 2326 C CA . LYS A 1 290 ? -11.668 -17.784 0.544 1.00 62.28 290 LYS A CA 1
ATOM 2327 C C . LYS A 1 290 ? -11.769 -16.334 1.000 1.00 62.28 290 LYS A C 1
ATOM 2329 O O . LYS A 1 290 ? -12.414 -16.052 2.006 1.00 62.28 290 LYS A O 1
ATOM 2334 N N . LEU A 1 291 ? -11.171 -15.387 0.278 1.00 60.59 291 LEU A N 1
ATOM 2335 C CA . LEU A 1 291 ? -11.270 -13.961 0.621 1.00 60.59 291 LEU A CA 1
ATOM 2336 C C . LEU A 1 291 ? -12.722 -13.451 0.553 1.00 60.59 291 LEU A C 1
ATOM 2338 O O . LEU A 1 291 ? -13.131 -12.648 1.394 1.00 60.59 291 LEU A O 1
ATOM 2342 N N . ALA A 1 292 ? -13.511 -13.971 -0.394 1.00 63.75 292 ALA A N 1
ATOM 2343 C CA . ALA A 1 292 ? -14.944 -13.696 -0.498 1.00 63.75 292 ALA A CA 1
ATOM 2344 C C . ALA A 1 292 ? -15.757 -14.317 0.654 1.00 63.75 292 ALA A C 1
ATOM 2346 O O . ALA A 1 292 ? -16.772 -13.750 1.051 1.00 63.75 292 ALA A O 1
ATOM 2347 N N . ASP A 1 293 ? -15.293 -15.436 1.216 1.00 65.25 293 ASP A N 1
ATOM 2348 C CA . ASP A 1 293 ? -15.925 -16.088 2.371 1.00 65.25 293 ASP A CA 1
ATOM 2349 C C . ASP A 1 293 ? -15.604 -15.363 3.690 1.00 65.25 293 ASP A C 1
ATOM 2351 O O . ASP A 1 293 ? -16.403 -15.371 4.627 1.00 65.25 293 ASP A O 1
ATOM 2355 N N . ILE A 1 294 ? -14.431 -14.725 3.770 1.00 64.12 294 ILE A N 1
ATOM 2356 C CA . ILE A 1 294 ? -13.944 -14.022 4.966 1.00 64.12 294 ILE A CA 1
ATOM 2357 C C . ILE A 1 294 ? -14.569 -12.633 5.111 1.00 64.12 294 ILE A C 1
ATOM 2359 O O . ILE A 1 294 ? -14.829 -12.197 6.233 1.00 64.12 294 ILE A O 1
ATOM 2363 N N . ILE A 1 295 ? -14.785 -11.922 4.003 1.00 61.97 295 ILE A N 1
ATOM 2364 C CA . ILE A 1 295 ? -15.403 -10.595 4.010 1.00 61.97 295 ILE A CA 1
ATOM 2365 C C . ILE A 1 295 ? -16.872 -10.776 3.622 1.00 61.97 295 ILE A C 1
ATOM 2367 O O . ILE A 1 295 ? -17.173 -10.812 2.427 1.00 61.97 295 ILE A O 1
ATOM 2371 N N . PRO A 1 296 ? -17.812 -10.879 4.584 1.00 58.53 296 PRO A N 1
ATOM 2372 C CA . PRO A 1 296 ? -19.225 -10.942 4.260 1.00 58.53 296 PRO A CA 1
ATOM 2373 C C . PRO A 1 296 ? -19.641 -9.593 3.673 1.00 58.53 296 PRO A C 1
ATOM 2375 O O . PRO A 1 296 ? -20.012 -8.663 4.392 1.00 58.53 296 PRO A O 1
ATOM 2378 N N . ILE A 1 297 ? -19.576 -9.471 2.347 1.00 56.97 297 ILE A N 1
ATOM 2379 C CA . ILE A 1 297 ? -20.177 -8.353 1.633 1.00 56.97 297 ILE A CA 1
ATOM 2380 C C . ILE A 1 297 ? -21.676 -8.501 1.872 1.00 56.97 297 ILE A C 1
ATOM 2382 O O . ILE A 1 297 ? -22.346 -9.305 1.220 1.00 56.97 297 ILE A O 1
ATOM 2386 N N . ARG A 1 298 ? -22.212 -7.757 2.848 1.00 49.69 298 ARG A N 1
ATOM 2387 C CA . ARG A 1 298 ? -23.658 -7.612 2.996 1.00 49.69 298 ARG A CA 1
ATOM 2388 C C . ARG A 1 298 ? -24.152 -7.040 1.676 1.00 49.69 298 ARG A C 1
ATOM 2390 O O . ARG A 1 298 ? -23.944 -5.860 1.400 1.00 49.69 298 ARG A O 1
ATOM 2397 N N . ARG A 1 299 ? -24.757 -7.883 0.836 1.00 42.94 299 ARG A N 1
ATOM 2398 C CA . ARG A 1 299 ? -25.501 -7.410 -0.329 1.00 42.94 299 ARG A CA 1
ATOM 2399 C C . ARG A 1 299 ? -26.542 -6.446 0.224 1.00 42.94 299 ARG A C 1
ATOM 2401 O O . ARG A 1 299 ? -27.331 -6.844 1.080 1.00 42.94 299 ARG A O 1
ATOM 2408 N N . ALA A 1 300 ? -26.465 -5.181 -0.178 1.00 42.66 300 ALA A N 1
ATOM 2409 C CA . ALA A 1 300 ? -27.511 -4.221 0.129 1.00 42.66 300 ALA A CA 1
ATOM 2410 C C . ALA A 1 300 ? -28.816 -4.801 -0.436 1.00 42.66 300 ALA A C 1
ATOM 2412 O O . ALA A 1 300 ? -28.890 -5.070 -1.637 1.00 42.66 300 ALA A O 1
ATOM 2413 N N . GLY A 1 301 ? -29.746 -5.126 0.462 1.00 42.34 301 GLY A N 1
ATOM 2414 C CA . GLY A 1 301 ? -31.103 -5.549 0.121 1.00 42.34 301 GLY A CA 1
ATOM 2415 C C . GLY A 1 301 ? -31.969 -4.365 -0.262 1.00 42.34 301 GLY A C 1
ATOM 2416 O O . GLY A 1 301 ? -31.618 -3.231 0.138 1.00 42.34 301 GLY A O 1
#

Radius of gyration: 33.85 Å; chains: 1; bounding box: 109×80×73 Å

Sequence (301 aa):
MRSSGAERFKPSIGERLRQSSEDKKLRGSRRPKKEKPEPQPPQPAPIGPTLVSITTNNPDGFFRPGGGIIRIRTATTAYNNTVWYQWTQTGTAETWDQWQSLPITLTTTSASTVWESWVDTGTGLGNRLLRPDPRPITRAAPRPAIEVIETEEERRRRNEQLERFRREEEEKNRKIREAYGRAMDLLKSCLNNEQRDSLEKSKFFYVTAPSGRKYRIDEGTHGNLKVVNKEGRVIERLCVQPNDVPAGDAMLVQKLMIETAEDALRRHANITLENGQMLYGDRALLDNQKLADIIPIRRAG

Foldseek 3Di:
DDDDDDDDDDDDPVVVVVVVVVVVVVPPDDDDDDDDDDDDDDDDDDDDDDDDDDDDDDPDDDDDPDDDDDDDDDDDDDDDDDPVVPPDPDDDDDDPPPDDPDPPPDPPPPPPPVVVVPVPPPDDPDDDPPPPPPPPPPVPPPDPPPPPPDDPVNVVVVVVVVVVVVVVVVVVVVVLVVQQVVLQVVLLVVDDPQQNVCCVPPQWGWAQAPVRWIWIAHQDFFQRIFTADPVRDGFKTWGDGDPPHHRSNNSSLVNLCRHAQVVQSVQQTFMQGPVRDTDHHDPPQPDPVNSCVRRVPPPDD

Secondary structure (DSSP, 8-state):
--------PPPPHHHHHHHHHHHHHHT---PPP-PPPPPPPPPPPP-PPPP--------------S-------PPPPPPP---GGGSS-SS---S-SSSS------------HHHHHHH----------------------PPP-------HHHHHHHHHHHHHHHHHHHHHHHHHHHHHHHHHHHHHHHS-HHHHHHHHHHSEEEEE-TTS-EEEEESSSSS-EEEE-TTS-EEEEEE---TT--HHHHHHHHHHHHHH-HHHHHHHSEEEETTS-EE---GGG--HHHHHHHS------